Protein AF-A0A397YGP9-F1 (afdb_monomer_lite)

Structure (mmCIF, N/CA/C/O backbone):
data_AF-A0A397YGP9-F1
#
_entry.id   AF-A0A397YGP9-F1
#
loop_
_atom_site.group_PDB
_atom_site.id
_atom_site.type_symbol
_atom_site.label_atom_id
_atom_site.label_alt_id
_atom_site.label_comp_id
_atom_site.label_asym_id
_atom_site.label_entity_id
_atom_site.label_seq_id
_atom_site.pdbx_PDB_ins_code
_atom_site.Cartn_x
_atom_site.Cartn_y
_atom_site.Cartn_z
_atom_site.occupancy
_atom_site.B_iso_or_equiv
_atom_site.auth_seq_id
_atom_site.auth_comp_id
_atom_site.auth_asym_id
_atom_site.auth_atom_id
_atom_site.pdbx_PDB_model_num
ATOM 1 N N . ASN A 1 1 ? 21.027 5.950 -10.402 1.00 46.44 1 ASN A N 1
ATOM 2 C CA . ASN A 1 1 ? 21.194 4.485 -10.278 1.00 46.44 1 ASN A CA 1
ATOM 3 C C . ASN A 1 1 ? 20.563 3.871 -9.014 1.00 46.44 1 ASN A C 1
ATOM 5 O O . ASN A 1 1 ? 20.109 2.741 -9.091 1.00 46.44 1 ASN A O 1
ATOM 9 N N . ASN A 1 2 ? 20.442 4.581 -7.878 1.00 56.81 2 ASN A N 1
ATOM 10 C CA . ASN A 1 2 ? 19.824 4.013 -6.657 1.00 56.81 2 ASN A CA 1
ATOM 11 C C . ASN A 1 2 ? 18.289 3.927 -6.688 1.00 56.81 2 ASN A C 1
ATOM 13 O O . ASN A 1 2 ? 17.727 2.936 -6.240 1.00 56.81 2 ASN A O 1
ATOM 17 N N . THR A 1 3 ? 17.605 4.908 -7.279 1.00 60.25 3 THR A N 1
ATOM 18 C CA . THR A 1 3 ? 16.131 4.945 -7.309 1.00 60.25 3 THR A CA 1
ATOM 19 C C . THR A 1 3 ? 15.518 3.751 -8.043 1.00 60.25 3 THR A C 1
ATOM 21 O O . THR A 1 3 ? 14.493 3.239 -7.616 1.00 60.25 3 THR A O 1
ATOM 24 N N . TYR A 1 4 ? 16.153 3.273 -9.119 1.00 64.94 4 TYR A N 1
ATOM 25 C CA . TYR A 1 4 ? 15.676 2.103 -9.864 1.00 64.94 4 TYR A CA 1
ATOM 26 C C . TYR A 1 4 ? 15.740 0.827 -9.017 1.00 64.94 4 TYR A C 1
ATOM 28 O O . TYR A 1 4 ? 14.777 0.068 -8.985 1.00 64.94 4 TYR A O 1
ATOM 36 N N . LYS A 1 5 ? 16.836 0.635 -8.269 1.00 74.12 5 LYS A N 1
ATOM 37 C CA . LYS A 1 5 ? 16.993 -0.503 -7.354 1.00 74.12 5 LYS A CA 1
ATOM 38 C C . LYS A 1 5 ? 15.923 -0.493 -6.258 1.00 74.12 5 LYS A C 1
ATOM 40 O O . LYS A 1 5 ? 15.346 -1.534 -5.979 1.00 74.12 5 LYS A O 1
ATOM 45 N N . THR A 1 6 ? 15.606 0.679 -5.701 1.00 80.62 6 THR A N 1
ATOM 46 C CA . THR A 1 6 ? 14.528 0.834 -4.708 1.00 80.62 6 THR A CA 1
ATOM 47 C C . THR A 1 6 ? 13.146 0.526 -5.290 1.00 80.62 6 THR A C 1
ATOM 49 O O . THR A 1 6 ? 12.370 -0.189 -4.664 1.00 80.62 6 THR A O 1
ATOM 52 N N . VAL A 1 7 ? 12.839 1.028 -6.494 1.00 83.06 7 VAL A N 1
ATOM 53 C CA . VAL A 1 7 ? 11.559 0.754 -7.175 1.00 83.06 7 VAL A CA 1
ATOM 54 C C . VAL A 1 7 ? 11.392 -0.742 -7.423 1.00 83.06 7 VAL A C 1
ATOM 56 O O . VAL A 1 7 ? 10.336 -1.287 -7.117 1.00 83.06 7 VAL A O 1
ATOM 59 N N . LEU A 1 8 ? 12.431 -1.403 -7.942 1.00 87.06 8 LEU A N 1
ATOM 60 C CA . LEU A 1 8 ? 12.389 -2.830 -8.251 1.00 87.06 8 LEU A CA 1
ATOM 61 C C . LEU A 1 8 ? 12.259 -3.688 -6.987 1.00 87.06 8 LEU A C 1
ATOM 63 O O . LEU A 1 8 ? 11.478 -4.634 -6.979 1.00 87.06 8 LEU A O 1
ATOM 67 N N . PHE A 1 9 ? 12.967 -3.329 -5.913 1.00 91.12 9 PHE A N 1
ATOM 68 C CA . PHE A 1 9 ? 12.849 -3.989 -4.612 1.00 91.12 9 PHE A CA 1
ATOM 69 C C . PHE A 1 9 ? 11.410 -3.940 -4.089 1.00 91.12 9 PHE A C 1
ATOM 71 O O . PHE A 1 9 ? 10.810 -4.980 -3.832 1.00 91.12 9 PHE A O 1
ATOM 78 N N . PHE A 1 10 ? 10.813 -2.749 -4.022 1.00 91.69 10 PHE A N 1
ATOM 79 C CA . PHE A 1 10 ? 9.437 -2.599 -3.551 1.00 91.69 10 PHE A CA 1
ATOM 80 C C . PHE A 1 10 ? 8.413 -3.258 -4.475 1.00 91.69 10 PHE A C 1
ATOM 82 O O . PHE A 1 10 ? 7.483 -3.890 -3.982 1.00 91.69 10 PHE A O 1
ATOM 89 N N . GLN A 1 11 ? 8.579 -3.158 -5.797 1.00 90.12 11 GLN A N 1
ATOM 90 C CA . GLN A 1 11 ? 7.707 -3.848 -6.747 1.00 90.12 11 GLN A CA 1
ATOM 91 C C . GLN A 1 11 ? 7.736 -5.362 -6.495 1.00 90.12 11 GLN A C 1
ATOM 93 O O . GLN A 1 11 ? 6.681 -5.973 -6.349 1.00 90.12 11 GLN A O 1
ATOM 98 N N . SER A 1 12 ? 8.935 -5.932 -6.352 1.00 92.12 12 SER A N 1
ATOM 99 C CA . SER A 1 12 ? 9.116 -7.370 -6.143 1.00 92.12 12 SER A CA 1
ATOM 100 C C . SER A 1 12 ? 8.418 -7.843 -4.869 1.00 92.12 12 SER A C 1
ATOM 102 O O . SER A 1 12 ? 7.702 -8.836 -4.911 1.00 92.12 12 SER A O 1
ATOM 104 N N . ILE A 1 13 ? 8.536 -7.105 -3.756 1.00 93.62 13 ILE A N 1
ATOM 105 C CA . ILE A 1 13 ? 7.844 -7.434 -2.494 1.00 93.62 13 ILE A CA 1
ATOM 106 C C . ILE A 1 13 ? 6.318 -7.462 -2.677 1.00 93.62 13 ILE A C 1
ATOM 108 O O . ILE A 1 13 ? 5.628 -8.330 -2.138 1.00 93.62 13 ILE A O 1
ATOM 112 N N . LEU A 1 14 ? 5.762 -6.511 -3.430 1.00 90.69 14 LEU A N 1
ATOM 113 C CA . LEU A 1 14 ? 4.316 -6.434 -3.645 1.00 90.69 14 LEU A CA 1
ATOM 114 C C . LEU A 1 14 ? 3.790 -7.539 -4.569 1.00 90.69 14 LEU A C 1
ATOM 116 O O . LEU A 1 14 ? 2.667 -8.005 -4.359 1.00 90.69 14 LEU A O 1
ATOM 120 N N . GLU A 1 15 ? 4.586 -7.962 -5.552 1.00 91.00 15 GLU A N 1
ATOM 121 C CA . GLU A 1 15 ? 4.234 -9.048 -6.474 1.00 91.00 15 GLU A CA 1
ATOM 122 C C . GLU A 1 15 ? 4.325 -10.417 -5.796 1.00 91.00 15 GLU A C 1
ATOM 124 O O . GLU A 1 15 ? 3.356 -11.167 -5.836 1.00 91.00 15 GLU A O 1
ATOM 129 N N . ILE A 1 16 ? 5.416 -10.724 -5.080 1.00 92.81 16 ILE A N 1
ATOM 130 C CA . ILE A 1 16 ? 5.578 -12.030 -4.403 1.00 92.81 16 ILE A CA 1
ATOM 131 C C . ILE A 1 16 ? 4.579 -12.255 -3.265 1.00 92.81 16 ILE A C 1
ATOM 133 O O . ILE A 1 16 ? 4.332 -13.387 -2.863 1.00 92.81 16 ILE A O 1
ATOM 137 N N . THR A 1 17 ? 4.026 -11.179 -2.702 1.00 91.06 17 THR A N 1
ATOM 138 C CA . THR A 1 17 ? 2.989 -11.273 -1.667 1.00 91.06 17 THR A CA 1
ATOM 139 C C . THR A 1 17 ? 1.580 -11.391 -2.257 1.00 91.06 17 THR A C 1
ATOM 141 O O . THR A 1 17 ? 0.602 -11.430 -1.503 1.00 91.06 17 THR A O 1
ATOM 144 N N . ASP A 1 18 ? 1.454 -11.433 -3.589 1.00 88.69 18 ASP A N 1
ATOM 145 C CA . ASP A 1 18 ? 0.203 -11.348 -4.355 1.00 88.69 18 ASP A CA 1
ATOM 146 C C . ASP A 1 18 ? -0.639 -10.119 -3.995 1.00 88.69 18 ASP A C 1
ATOM 148 O O . ASP A 1 18 ? -1.870 -10.110 -4.103 1.00 88.69 18 ASP A O 1
ATOM 152 N N . SER A 1 19 ? 0.004 -9.076 -3.479 1.00 81.62 19 SER A N 1
ATOM 153 C CA . SER A 1 19 ? -0.694 -7.871 -3.047 1.00 81.62 19 SER A CA 1
ATOM 154 C C . SER A 1 19 ? -0.996 -6.970 -4.234 1.00 81.62 19 SER A C 1
ATOM 156 O O . SER A 1 19 ? -2.013 -6.273 -4.239 1.00 81.62 19 SER A O 1
ATOM 158 N N . VAL A 1 20 ? -0.143 -7.011 -5.259 1.00 82.31 20 VAL A N 1
ATOM 159 C CA . VAL A 1 20 ? -0.253 -6.200 -6.467 1.00 82.31 20 VAL A CA 1
ATOM 160 C C . VAL A 1 20 ? 0.143 -7.011 -7.701 1.00 82.31 20 VAL A C 1
ATOM 162 O O . VAL A 1 20 ? 1.115 -7.749 -7.655 1.00 82.31 20 VAL A O 1
ATOM 165 N N . SER A 1 21 ? -0.558 -6.817 -8.821 1.00 80.44 21 SER A N 1
ATOM 166 C CA . SER A 1 21 ? -0.090 -7.251 -10.147 1.00 80.44 21 SER A CA 1
ATOM 167 C C . SER A 1 21 ? 0.361 -6.050 -10.973 1.00 80.44 21 SER A C 1
ATOM 169 O O . SER A 1 21 ? -0.444 -5.124 -11.165 1.00 80.44 21 SER A O 1
ATOM 171 N N . PHE A 1 22 ? 1.578 -6.069 -11.518 1.00 83.25 22 PHE A N 1
ATOM 172 C CA . PHE A 1 22 ? 2.024 -5.063 -12.480 1.00 83.25 22 PHE A CA 1
ATOM 173 C C . PHE A 1 22 ? 1.735 -5.502 -13.919 1.00 83.25 22 PHE A C 1
ATOM 175 O O . PHE A 1 22 ? 1.756 -6.675 -14.277 1.00 83.25 22 PHE A O 1
ATOM 182 N N . LYS A 1 23 ? 1.445 -4.520 -14.771 1.00 82.56 23 LYS A N 1
ATOM 183 C CA . LYS A 1 23 ? 1.374 -4.667 -16.222 1.00 82.56 23 LYS A CA 1
ATOM 184 C C . LYS A 1 23 ? 2.272 -3.616 -16.851 1.00 82.56 23 LYS A C 1
ATOM 186 O O . LYS A 1 23 ? 2.042 -2.415 -16.679 1.00 82.56 23 LYS A O 1
ATOM 191 N N . HIS A 1 24 ? 3.276 -4.087 -17.575 1.00 83.44 24 HIS A N 1
ATOM 192 C CA . HIS A 1 24 ? 4.265 -3.264 -18.252 1.00 83.44 24 HIS A CA 1
ATOM 193 C C . HIS A 1 24 ? 3.882 -3.048 -19.716 1.00 83.44 24 HIS A C 1
ATOM 195 O O . HIS A 1 24 ? 3.380 -3.950 -20.384 1.00 83.44 24 HIS A O 1
ATOM 201 N N . PHE A 1 25 ? 4.102 -1.831 -20.199 1.00 78.88 25 PHE A N 1
ATOM 202 C CA . PHE A 1 25 ? 3.855 -1.415 -21.571 1.00 78.88 25 PHE A CA 1
ATOM 203 C C . PHE A 1 25 ? 5.158 -0.878 -22.148 1.00 78.88 25 PHE A C 1
ATOM 205 O O . PHE A 1 25 ? 5.796 -0.016 -21.544 1.00 78.88 25 PHE A O 1
ATOM 212 N N . TYR A 1 26 ? 5.542 -1.384 -23.313 1.00 82.44 26 TYR A N 1
ATOM 213 C CA . TYR A 1 26 ? 6.795 -1.065 -23.993 1.00 82.44 26 TYR A CA 1
ATOM 214 C C . TYR A 1 26 ? 6.501 -0.205 -25.227 1.00 82.44 26 TYR A C 1
ATOM 216 O O . TYR A 1 26 ? 5.414 -0.299 -25.797 1.00 82.44 26 TYR A O 1
ATOM 224 N N . LEU A 1 27 ? 7.440 0.659 -25.626 1.00 77.00 27 LEU A N 1
ATOM 225 C CA . LEU A 1 27 ? 7.262 1.512 -26.814 1.00 77.00 27 LEU A CA 1
ATOM 226 C C . LEU A 1 27 ? 7.217 0.685 -28.104 1.00 77.00 27 LEU A C 1
ATOM 228 O O . LEU A 1 27 ? 6.521 1.048 -29.047 1.00 77.00 27 LEU A O 1
ATOM 232 N N . ASN A 1 28 ? 7.986 -0.401 -28.142 1.00 80.88 28 ASN A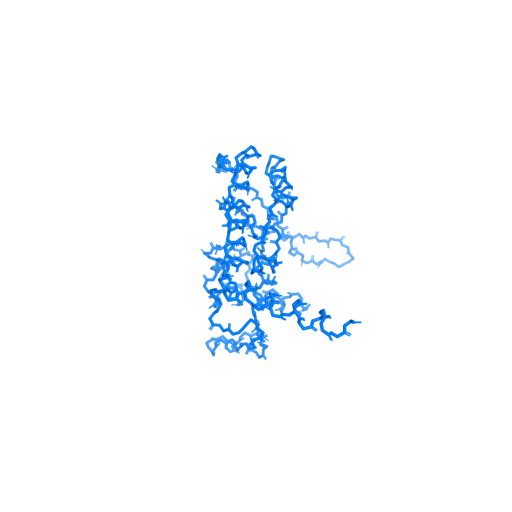 N 1
ATOM 233 C CA . ASN A 1 28 ? 8.067 -1.365 -29.232 1.00 80.88 28 ASN A CA 1
ATOM 234 C C . ASN A 1 28 ? 8.664 -2.683 -28.702 1.00 80.88 28 ASN A C 1
ATOM 236 O O . ASN A 1 28 ? 9.109 -2.745 -27.556 1.00 80.88 28 ASN A O 1
ATOM 240 N N . GLU A 1 29 ? 8.679 -3.719 -29.540 1.00 76.25 29 GLU A N 1
ATOM 241 C CA . GLU A 1 29 ? 9.119 -5.082 -29.188 1.00 76.25 29 GLU A CA 1
AT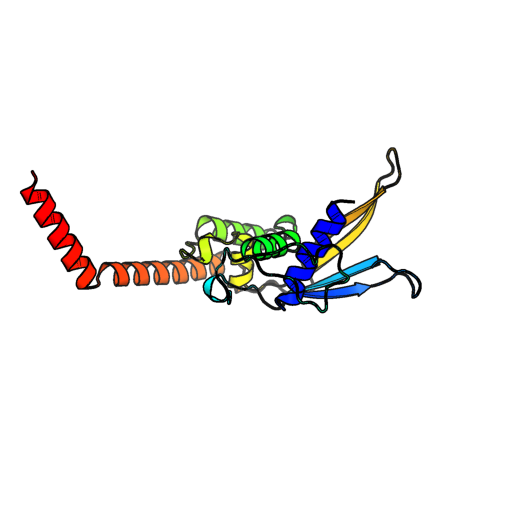OM 242 C C . GLU A 1 29 ? 10.606 -5.181 -28.806 1.00 76.25 29 GLU A C 1
ATOM 244 O O . GLU A 1 29 ? 10.991 -6.083 -28.068 1.00 76.25 29 GLU A O 1
ATOM 249 N N . ASN A 1 30 ? 11.436 -4.231 -29.249 1.00 78.62 30 ASN A N 1
ATOM 250 C CA . ASN A 1 30 ? 12.884 -4.235 -29.013 1.00 78.62 30 ASN A CA 1
ATOM 251 C C . ASN A 1 30 ? 13.295 -3.456 -27.753 1.00 78.62 30 ASN A C 1
ATOM 253 O O . ASN A 1 30 ? 14.474 -3.425 -27.400 1.00 78.62 30 ASN A O 1
ATOM 257 N N . HIS A 1 31 ? 12.354 -2.782 -27.090 1.00 74.06 31 HIS A N 1
ATOM 258 C CA . HIS A 1 31 ? 12.647 -1.960 -25.924 1.00 74.06 31 HIS A CA 1
ATOM 259 C C . HIS A 1 31 ? 12.659 -2.825 -24.657 1.00 74.06 31 HIS A C 1
ATOM 261 O O . HIS A 1 31 ? 11.632 -3.374 -24.269 1.00 74.06 31 HIS A O 1
ATOM 267 N N . THR A 1 32 ? 13.807 -2.930 -23.986 1.00 72.94 32 THR A N 1
ATOM 268 C CA . THR A 1 32 ? 13.979 -3.796 -22.803 1.00 72.94 32 THR A CA 1
ATOM 269 C C . THR A 1 32 ? 13.337 -3.230 -21.535 1.00 72.94 32 THR A C 1
ATOM 271 O O . THR A 1 32 ? 12.902 -3.987 -20.670 1.00 72.94 32 THR A O 1
ATOM 274 N N . ASP A 1 33 ? 13.232 -1.904 -21.425 1.00 70.56 33 ASP A N 1
ATOM 275 C CA . ASP A 1 33 ? 12.634 -1.233 -20.268 1.00 70.56 33 ASP A CA 1
ATOM 276 C C . ASP A 1 33 ? 11.162 -0.868 -20.495 1.00 70.56 33 ASP A C 1
ATOM 278 O O . ASP A 1 33 ? 10.770 -0.417 -21.571 1.00 70.56 33 ASP A O 1
ATOM 282 N N . ALA A 1 34 ? 10.328 -0.987 -19.461 1.00 74.31 34 ALA A N 1
ATOM 283 C CA . ALA A 1 34 ? 8.931 -0.569 -19.552 1.00 74.31 34 ALA A CA 1
ATOM 284 C C . ALA A 1 34 ? 8.818 0.953 -19.778 1.00 74.31 34 ALA A C 1
ATOM 286 O O . ALA A 1 34 ? 9.326 1.761 -18.991 1.00 74.31 34 ALA A O 1
ATOM 287 N N . ALA A 1 35 ? 8.098 1.335 -20.833 1.00 72.81 35 ALA A N 1
ATOM 288 C CA . ALA A 1 35 ? 7.784 2.715 -21.191 1.00 72.81 35 ALA A CA 1
ATOM 289 C C . ALA A 1 35 ? 6.754 3.327 -20.249 1.00 72.81 35 ALA A C 1
ATOM 291 O O . ALA A 1 35 ? 6.885 4.488 -19.868 1.00 72.81 35 ALA A O 1
ATOM 292 N N . TYR A 1 36 ? 5.746 2.535 -19.870 1.00 66.62 36 TYR A N 1
ATOM 293 C CA . TYR A 1 36 ? 4.939 2.785 -18.688 1.00 66.62 36 TYR A CA 1
ATOM 294 C C . TYR A 1 36 ? 4.487 1.500 -17.993 1.00 66.62 36 TYR A C 1
ATOM 296 O O . TYR A 1 36 ? 4.466 0.427 -18.587 1.00 66.62 36 TYR A O 1
ATOM 304 N N . SER A 1 37 ? 4.131 1.608 -16.714 1.00 72.62 37 SER A N 1
ATOM 305 C CA . SER A 1 37 ? 3.619 0.489 -15.917 1.00 72.62 37 SER A CA 1
ATOM 306 C C . SER A 1 37 ? 2.322 0.899 -15.246 1.00 72.62 37 SER A C 1
ATOM 308 O O . SER A 1 37 ? 2.244 1.977 -14.654 1.00 72.62 37 SER A O 1
ATOM 310 N N . THR A 1 38 ? 1.329 0.024 -15.295 1.00 69.88 38 THR A N 1
ATOM 311 C CA . THR A 1 38 ? 0.133 0.110 -14.451 1.00 69.88 38 THR A CA 1
ATOM 312 C C . THR A 1 38 ? 0.184 -1.005 -13.427 1.00 69.88 38 THR A C 1
ATOM 314 O O . THR A 1 38 ? 0.776 -2.045 -13.701 1.00 69.88 38 THR A O 1
ATOM 317 N N . PHE A 1 39 ? -0.465 -0.835 -12.284 1.00 73.06 39 PHE A N 1
ATOM 318 C CA . PHE A 1 39 ? -0.603 -1.923 -11.331 1.00 73.06 39 PHE A CA 1
ATOM 319 C C . PHE A 1 39 ? -1.995 -1.946 -10.714 1.00 73.06 39 PHE A C 1
ATOM 321 O O . PHE A 1 39 ? -2.696 -0.932 -10.680 1.00 73.06 39 PHE A O 1
ATOM 328 N N . LYS A 1 40 ? -2.400 -3.125 -10.250 1.00 68.56 40 LYS A N 1
ATOM 329 C CA . LYS A 1 40 ? -3.683 -3.360 -9.590 1.00 68.56 40 LYS A CA 1
ATOM 330 C C . LYS A 1 40 ? -3.424 -3.909 -8.198 1.00 68.56 40 LYS A C 1
ATOM 332 O O . LYS A 1 40 ? -2.785 -4.943 -8.069 1.00 68.56 40 LYS A O 1
ATOM 337 N N . ILE A 1 41 ? -3.946 -3.232 -7.180 1.00 74.38 41 ILE A N 1
ATOM 338 C CA . ILE A 1 41 ? -3.896 -3.711 -5.796 1.00 74.38 41 ILE A CA 1
ATOM 339 C C . ILE A 1 41 ? -4.993 -4.766 -5.612 1.00 74.38 41 ILE A C 1
ATOM 341 O O . ILE A 1 41 ? -6.166 -4.495 -5.875 1.00 74.38 41 ILE A O 1
ATOM 345 N N . HIS A 1 42 ? -4.604 -5.963 -5.184 1.00 71.25 42 HIS A N 1
ATOM 346 C CA . HIS A 1 42 ? -5.499 -7.080 -4.884 1.00 71.25 42 HIS A CA 1
ATOM 347 C C . HIS A 1 42 ? -5.869 -7.128 -3.406 1.00 71.25 42 HIS A C 1
ATOM 349 O O . HIS A 1 42 ? -7.037 -7.316 -3.071 1.00 71.25 42 HIS A O 1
ATOM 355 N N . LYS A 1 43 ? -4.878 -6.951 -2.529 1.00 72.88 43 LYS A N 1
ATOM 356 C CA . LYS A 1 43 ? -5.037 -7.020 -1.074 1.00 72.88 43 LYS A CA 1
ATOM 357 C C . LYS A 1 43 ? -3.977 -6.175 -0.376 1.00 72.88 43 LYS A C 1
ATOM 359 O O . LYS A 1 43 ? -2.936 -5.870 -0.951 1.00 72.88 43 LYS A O 1
ATOM 364 N N . ILE A 1 44 ? -4.258 -5.822 0.874 1.00 77.94 44 ILE A N 1
ATOM 365 C CA . ILE A 1 44 ? -3.285 -5.254 1.807 1.00 77.94 44 ILE A CA 1
ATOM 366 C C . ILE A 1 44 ? -3.203 -6.227 2.983 1.00 77.94 44 ILE A C 1
ATOM 368 O O . ILE A 1 44 ? -4.213 -6.465 3.639 1.00 77.94 44 ILE A O 1
ATOM 372 N N . ILE A 1 45 ? -2.027 -6.810 3.212 1.00 77.00 45 ILE A N 1
ATOM 373 C CA . ILE A 1 45 ? -1.785 -7.774 4.291 1.00 77.00 45 ILE A CA 1
ATOM 374 C C . ILE A 1 45 ? -1.678 -7.044 5.635 1.00 77.00 45 ILE A C 1
ATOM 376 O O . ILE A 1 45 ? -0.916 -6.084 5.760 1.00 77.00 45 ILE A O 1
ATOM 380 N N . MET A 1 46 ? -2.453 -7.500 6.622 1.00 70.25 46 MET A N 1
ATOM 381 C CA . MET A 1 46 ? -2.404 -7.017 8.004 1.00 70.25 46 MET A CA 1
ATOM 382 C C . MET A 1 46 ? -1.282 -7.712 8.794 1.00 70.25 46 MET A C 1
ATOM 384 O O . MET A 1 46 ? -0.906 -8.821 8.425 1.00 70.25 46 MET A O 1
ATOM 388 N N . PRO A 1 47 ? -0.769 -7.141 9.905 1.00 77.12 47 PRO A N 1
ATOM 389 C CA . PRO A 1 47 ? 0.257 -7.787 10.717 1.00 77.12 47 PRO A CA 1
ATOM 390 C C . PRO A 1 47 ? -0.187 -9.162 11.216 1.00 77.12 47 PRO A C 1
ATOM 392 O O . PRO A 1 47 ? 0.613 -10.083 11.257 1.00 77.12 47 PRO A O 1
ATOM 395 N N . CYS A 1 48 ? -1.468 -9.308 11.562 1.00 73.69 48 CYS A N 1
ATOM 396 C CA . CYS A 1 48 ? -2.059 -10.575 11.989 1.00 73.69 48 CYS A CA 1
ATOM 397 C C . CYS A 1 48 ? -2.233 -11.593 10.850 1.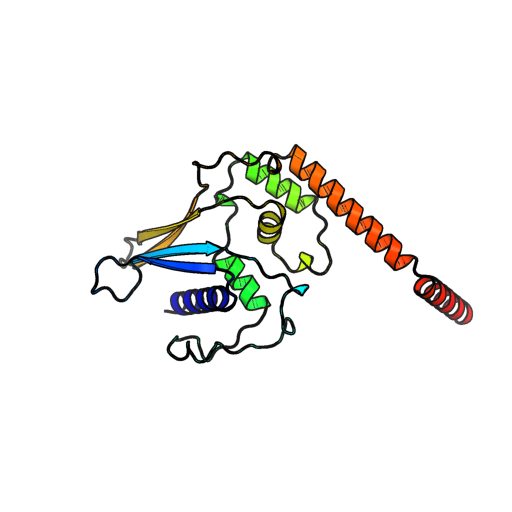00 73.69 48 CYS A C 1
ATOM 399 O O . CYS A 1 48 ? -2.305 -12.788 11.119 1.00 73.69 48 CYS A O 1
ATOM 401 N N . ASP A 1 49 ? -2.253 -11.133 9.597 1.00 80.50 49 ASP A N 1
ATOM 402 C CA . ASP A 1 49 ? -2.309 -11.975 8.397 1.00 80.50 49 ASP A CA 1
ATOM 403 C C . ASP A 1 49 ? -0.907 -12.236 7.807 1.00 80.50 49 ASP A C 1
ATOM 405 O O . ASP A 1 49 ? -0.766 -12.959 6.812 1.00 80.50 49 ASP A O 1
ATOM 409 N N . TRP A 1 50 ? 0.142 -11.637 8.385 1.00 88.50 50 TRP A N 1
ATOM 410 C CA . TRP A 1 50 ? 1.524 -11.896 8.001 1.00 88.50 50 TRP A CA 1
ATOM 411 C C . TRP A 1 50 ? 1.933 -13.269 8.533 1.00 88.50 50 TRP A C 1
ATOM 413 O O . TRP A 1 50 ? 1.882 -13.531 9.729 1.00 88.50 50 TRP A O 1
ATOM 423 N N . LYS A 1 51 ? 2.319 -14.176 7.631 1.00 89.69 51 LYS A N 1
ATOM 424 C CA . LYS A 1 51 ? 2.564 -15.593 7.962 1.00 89.69 51 LYS A CA 1
ATOM 425 C C . LYS A 1 51 ? 3.822 -15.842 8.805 1.00 89.69 51 LYS A C 1
ATOM 427 O O . LYS A 1 51 ? 4.028 -16.970 9.243 1.00 89.69 51 LYS A O 1
ATOM 432 N N . TYR A 1 52 ? 4.664 -14.829 8.977 1.00 90.81 52 TYR A N 1
ATOM 433 C CA . TYR A 1 52 ? 5.973 -14.905 9.629 1.00 90.81 52 TYR A CA 1
ATOM 434 C C . TYR A 1 52 ? 6.021 -13.939 10.816 1.00 90.81 52 TYR A C 1
ATOM 436 O O . TYR A 1 52 ? 5.092 -13.147 10.995 1.00 90.81 52 TYR A O 1
ATOM 444 N N . ASP A 1 53 ? 7.096 -13.943 11.610 1.00 91.62 53 ASP A N 1
ATOM 445 C CA . ASP A 1 53 ? 7.304 -12.818 12.523 1.00 91.62 53 ASP A CA 1
ATOM 446 C C . ASP A 1 53 ? 7.461 -11.523 11.710 1.00 91.62 53 ASP A C 1
ATOM 448 O O . ASP A 1 53 ? 7.977 -11.512 10.588 1.00 91.62 53 ASP A O 1
ATOM 452 N N . LEU A 1 54 ? 6.993 -10.404 12.262 1.00 87.56 54 LEU A N 1
ATOM 453 C CA . LEU A 1 54 ? 7.040 -9.116 11.568 1.00 87.56 54 LEU A CA 1
ATOM 454 C C . LEU A 1 54 ? 8.480 -8.645 11.314 1.00 87.56 54 LEU A C 1
ATOM 456 O O . LEU A 1 54 ? 8.710 -7.878 10.379 1.00 87.56 54 LEU A O 1
ATOM 460 N N . ASN A 1 55 ? 9.431 -9.083 12.142 1.00 91.44 55 ASN A N 1
ATOM 461 C CA . ASN A 1 55 ? 10.837 -8.691 12.065 1.00 91.44 55 ASN A CA 1
ATOM 462 C C . ASN A 1 55 ? 11.718 -9.749 11.394 1.00 91.44 55 ASN A C 1
ATOM 464 O O . ASN A 1 55 ? 12.911 -9.502 11.213 1.00 91.44 55 ASN A O 1
ATOM 468 N N . ASP A 1 56 ? 11.151 -10.898 11.022 1.00 93.25 56 ASP A N 1
ATOM 469 C CA . ASP A 1 56 ? 11.904 -11.937 10.335 1.00 93.25 56 ASP A CA 1
ATOM 470 C C . ASP A 1 56 ? 12.297 -11.472 8.936 1.00 93.25 56 ASP A C 1
ATOM 472 O O . ASP A 1 56 ? 11.482 -10.992 8.144 1.00 93.25 56 ASP A O 1
ATOM 476 N N . ASN A 1 57 ? 13.579 -11.652 8.634 1.00 94.56 57 ASN A N 1
ATOM 477 C CA . ASN A 1 57 ? 14.146 -11.372 7.329 1.00 94.56 57 ASN A CA 1
ATOM 478 C C . ASN A 1 57 ? 13.846 -12.534 6.380 1.00 94.56 57 ASN A C 1
ATOM 480 O O . ASN A 1 57 ? 14.335 -13.650 6.562 1.00 94.56 57 ASN A O 1
ATOM 484 N N . LEU A 1 58 ? 13.058 -12.252 5.350 1.00 93.81 58 LEU A N 1
ATOM 485 C CA . LEU A 1 58 ? 12.668 -13.196 4.315 1.00 93.81 58 LEU A CA 1
ATOM 486 C C . LEU A 1 58 ? 13.557 -13.039 3.084 1.00 93.81 58 LEU A C 1
ATOM 488 O O . LEU A 1 58 ? 13.935 -11.932 2.698 1.00 93.81 58 LEU A O 1
ATOM 492 N N . ASN A 1 59 ? 13.865 -14.170 2.455 1.00 93.69 59 ASN A N 1
ATOM 493 C CA . ASN A 1 59 ? 14.523 -14.207 1.155 1.00 93.69 59 ASN A CA 1
ATOM 494 C C . ASN A 1 59 ? 13.500 -14.023 0.036 1.00 93.69 59 ASN A C 1
ATOM 496 O O . ASN A 1 59 ? 12.355 -14.472 0.149 1.00 93.69 59 ASN A O 1
ATOM 500 N N . PHE A 1 60 ? 13.934 -13.431 -1.074 1.00 92.25 60 PHE A N 1
ATOM 501 C CA . PHE A 1 60 ? 13.171 -13.532 -2.310 1.00 92.25 60 PHE A CA 1
ATOM 502 C C . PHE A 1 60 ? 13.130 -14.992 -2.801 1.00 92.25 60 PHE A C 1
ATOM 504 O O . PHE A 1 60 ? 14.071 -15.747 -2.551 1.00 92.25 60 PHE A O 1
ATOM 511 N N . PRO A 1 61 ? 12.049 -15.410 -3.486 1.00 91.50 61 PRO A N 1
ATOM 512 C CA . PRO A 1 61 ? 11.987 -16.717 -4.131 1.00 91.50 61 PRO A CA 1
ATOM 513 C C . PRO A 1 61 ? 13.109 -16.905 -5.160 1.00 91.50 61 PRO A C 1
ATOM 515 O O . PRO A 1 61 ? 13.429 -15.975 -5.900 1.00 91.50 61 PRO A O 1
ATOM 518 N N . GLU A 1 62 ? 13.626 -18.130 -5.273 1.00 89.12 62 GLU A N 1
ATOM 519 C CA . GLU A 1 62 ? 14.737 -18.476 -6.177 1.00 89.12 62 GLU A CA 1
ATOM 520 C C . GLU A 1 62 ? 14.417 -18.208 -7.660 1.00 89.12 62 GLU A C 1
ATOM 522 O O . GLU A 1 62 ? 15.301 -17.893 -8.458 1.00 89.12 62 GLU A O 1
ATOM 527 N N . ASP A 1 63 ? 13.137 -18.246 -8.037 1.00 87.56 63 ASP A N 1
ATOM 528 C CA . ASP A 1 63 ? 12.673 -17.901 -9.388 1.00 87.56 63 ASP A CA 1
ATOM 529 C C . ASP A 1 63 ? 12.996 -16.445 -9.768 1.00 87.56 63 ASP A C 1
ATOM 531 O O . ASP A 1 63 ? 13.076 -16.096 -10.947 1.00 87.56 63 ASP A O 1
ATOM 535 N N . LEU A 1 64 ? 13.242 -15.592 -8.770 1.00 84.19 64 LEU A N 1
ATOM 536 C CA . LEU A 1 64 ? 13.654 -14.206 -8.935 1.00 84.19 64 LEU A CA 1
ATOM 537 C C . LEU A 1 64 ? 15.169 -14.006 -8.815 1.00 84.19 64 LEU A C 1
ATOM 539 O O . LEU A 1 64 ? 15.610 -12.864 -8.792 1.00 84.19 64 LEU A O 1
ATOM 543 N N . LYS A 1 65 ? 16.006 -15.051 -8.810 1.00 85.88 65 LYS A N 1
ATOM 544 C CA . LYS A 1 65 ? 17.474 -14.924 -8.651 1.00 85.88 65 LYS A CA 1
ATOM 545 C C . LYS A 1 65 ? 18.169 -13.938 -9.591 1.00 85.88 65 LYS A C 1
ATOM 547 O O . LYS A 1 65 ? 19.224 -13.400 -9.267 1.00 85.88 65 LYS A O 1
ATOM 552 N N . ASN A 1 66 ? 17.573 -13.691 -10.755 1.00 83.56 66 ASN A N 1
ATOM 553 C CA . ASN A 1 66 ? 18.107 -12.782 -11.764 1.00 83.56 66 ASN A CA 1
ATOM 554 C C . ASN A 1 66 ? 17.786 -11.303 -11.480 1.00 83.56 66 ASN A C 1
ATOM 556 O O . ASN A 1 66 ? 18.311 -10.430 -12.174 1.00 83.56 66 ASN A O 1
ATOM 560 N N . ILE A 1 67 ? 16.936 -10.990 -10.493 1.00 82.69 67 ILE A N 1
ATOM 561 C CA . ILE A 1 67 ? 16.646 -9.598 -10.144 1.00 82.69 67 ILE A CA 1
ATOM 562 C C . ILE A 1 67 ? 17.796 -9.011 -9.307 1.00 82.69 67 ILE A C 1
ATOM 564 O O . ILE A 1 67 ? 18.267 -9.643 -8.360 1.00 82.69 67 ILE A O 1
ATOM 568 N N . PRO A 1 68 ? 18.222 -7.763 -9.575 1.00 83.50 68 PRO A N 1
ATOM 569 C CA . PRO A 1 68 ? 19.303 -7.098 -8.845 1.00 83.50 68 PRO A CA 1
ATOM 570 C C . PRO A 1 68 ? 19.163 -7.032 -7.318 1.00 83.50 68 PRO A C 1
ATOM 572 O O . PRO A 1 68 ? 20.156 -6.786 -6.639 1.00 83.50 68 PRO A O 1
ATOM 575 N N . CYS A 1 69 ? 17.951 -7.175 -6.775 1.00 84.06 69 CYS A N 1
ATOM 576 C CA . CYS A 1 69 ? 17.683 -7.123 -5.338 1.00 84.06 69 CYS A CA 1
ATOM 577 C C . CYS A 1 69 ? 17.473 -8.499 -4.687 1.00 84.06 69 CYS A C 1
ATOM 579 O O . CYS A 1 69 ? 17.118 -8.539 -3.517 1.00 84.06 69 CYS A O 1
ATOM 581 N N . HIS A 1 70 ? 17.704 -9.607 -5.400 1.00 87.12 70 HIS A N 1
ATOM 582 C CA . HIS A 1 70 ? 17.468 -10.958 -4.877 1.00 87.12 70 HIS A CA 1
ATOM 583 C C . HIS A 1 70 ? 18.258 -11.269 -3.596 1.00 87.12 70 HIS A C 1
ATOM 585 O O . HIS A 1 70 ? 17.745 -11.916 -2.692 1.00 87.12 70 HIS A O 1
ATOM 591 N N . SER A 1 71 ? 19.500 -10.786 -3.499 1.00 86.19 71 SER A N 1
ATOM 592 C CA . SER A 1 71 ? 20.370 -11.011 -2.336 1.00 86.19 71 SER A CA 1
ATOM 593 C C . SER A 1 71 ? 20.009 -10.168 -1.109 1.00 86.19 71 SER A C 1
ATOM 595 O O . SER A 1 71 ? 20.690 -10.252 -0.087 1.00 86.19 71 SER A O 1
ATOM 597 N N . VAL A 1 72 ? 18.985 -9.320 -1.211 1.00 90.12 72 VAL A N 1
ATOM 598 C CA . VAL A 1 72 ? 18.531 -8.448 -0.131 1.00 90.12 72 VAL A CA 1
ATOM 599 C C . VAL A 1 72 ? 17.343 -9.106 0.554 1.00 90.12 72 VAL A C 1
ATOM 601 O O . VAL A 1 72 ? 16.401 -9.535 -0.106 1.00 90.12 72 VAL A O 1
ATOM 604 N N . PHE A 1 73 ? 17.369 -9.152 1.881 1.00 93.06 73 PHE A N 1
ATOM 605 C CA . PHE A 1 73 ? 16.225 -9.614 2.655 1.00 93.06 73 PHE A CA 1
ATOM 606 C C . PHE A 1 73 ? 15.145 -8.535 2.744 1.00 93.06 73 PHE A C 1
ATOM 608 O O . PHE A 1 73 ? 15.438 -7.341 2.670 1.00 93.06 73 PHE A O 1
ATOM 615 N N . PHE A 1 74 ? 13.905 -8.953 2.958 1.00 94.12 74 PHE A N 1
ATOM 616 C CA . PHE A 1 74 ? 12.804 -8.049 3.270 1.00 94.12 74 PHE A CA 1
ATOM 617 C C . PHE A 1 74 ? 11.999 -8.584 4.450 1.00 94.12 74 PHE A C 1
ATOM 619 O O . PHE A 1 74 ? 11.957 -9.787 4.690 1.00 94.12 74 PHE A O 1
ATOM 626 N N . ASN A 1 75 ? 11.323 -7.702 5.172 1.00 94.25 75 ASN A N 1
ATOM 627 C CA . ASN A 1 75 ? 10.392 -8.083 6.231 1.00 94.25 75 ASN A CA 1
ATOM 628 C C . ASN A 1 75 ? 9.040 -7.367 6.069 1.00 94.25 75 ASN A C 1
ATOM 630 O O . ASN A 1 75 ? 8.762 -6.710 5.058 1.00 94.25 75 ASN A O 1
ATOM 634 N N . TYR A 1 76 ? 8.171 -7.493 7.072 1.00 89.94 76 TYR A N 1
ATOM 635 C CA . TYR A 1 76 ? 6.850 -6.864 7.051 1.00 89.94 76 TYR A CA 1
ATOM 636 C C . TYR A 1 76 ? 6.914 -5.331 6.934 1.00 89.94 76 TYR A C 1
ATOM 638 O O . TYR A 1 76 ? 6.052 -4.692 6.319 1.00 89.94 76 TYR A O 1
ATOM 646 N N . TRP A 1 77 ? 7.941 -4.714 7.512 1.00 89.38 77 TRP A N 1
ATOM 647 C CA . TRP A 1 77 ? 8.116 -3.268 7.481 1.00 89.38 77 TRP A CA 1
ATOM 648 C C . TRP A 1 77 ? 8.526 -2.785 6.091 1.00 89.38 77 TRP A C 1
ATOM 650 O O . TRP A 1 77 ? 8.022 -1.759 5.635 1.00 89.38 77 TRP A O 1
ATOM 660 N N . ASP A 1 78 ? 9.350 -3.547 5.372 1.00 92.31 78 ASP A N 1
ATOM 661 C CA . ASP A 1 78 ? 9.667 -3.270 3.966 1.00 92.31 78 ASP A CA 1
ATOM 662 C C . ASP A 1 78 ? 8.434 -3.396 3.070 1.00 92.31 78 ASP A C 1
ATOM 664 O O . ASP A 1 78 ? 8.218 -2.555 2.197 1.00 92.31 78 ASP A O 1
ATOM 668 N N . TYR A 1 79 ? 7.565 -4.375 3.337 1.00 89.44 79 TYR A N 1
ATOM 669 C CA . TYR A 1 79 ? 6.257 -4.472 2.686 1.00 89.44 79 TYR A CA 1
ATOM 670 C C . TYR A 1 79 ? 5.390 -3.226 2.946 1.00 89.44 79 TYR A C 1
ATOM 672 O O . TYR A 1 79 ? 4.822 -2.655 2.010 1.00 89.44 79 TYR A O 1
ATOM 680 N N . CYS A 1 80 ? 5.333 -2.740 4.191 1.00 80.81 80 CYS A N 1
ATOM 681 C CA . CYS A 1 80 ? 4.630 -1.495 4.520 1.00 80.81 80 CYS A CA 1
ATOM 682 C C . CYS A 1 80 ? 5.212 -0.289 3.766 1.00 80.81 80 CYS A C 1
ATOM 684 O O . CYS A 1 80 ? 4.461 0.549 3.258 1.00 80.81 80 CYS A O 1
ATOM 686 N N . GLN A 1 81 ? 6.541 -0.206 3.662 1.00 84.06 81 GLN A N 1
ATOM 687 C CA . GLN A 1 81 ? 7.219 0.842 2.900 1.00 84.06 81 GLN A CA 1
ATOM 688 C C . GLN A 1 81 ? 6.919 0.747 1.402 1.00 84.06 81 GLN A C 1
ATOM 690 O O . GLN A 1 81 ? 6.632 1.771 0.784 1.00 84.06 81 GLN A O 1
ATOM 695 N N . ALA A 1 82 ? 6.903 -0.458 0.831 1.00 86.12 82 ALA A N 1
ATOM 696 C CA . ALA A 1 82 ? 6.546 -0.688 -0.564 1.00 86.12 82 ALA A CA 1
ATOM 697 C C . ALA A 1 82 ? 5.105 -0.244 -0.857 1.00 86.12 82 ALA A C 1
ATOM 699 O O . ALA A 1 82 ? 4.859 0.489 -1.819 1.00 86.12 82 ALA A O 1
ATOM 700 N N . MET A 1 83 ? 4.163 -0.606 0.020 1.00 78.06 83 MET A N 1
ATOM 701 C CA . MET A 1 83 ? 2.772 -0.153 -0.062 1.00 78.06 83 MET A CA 1
ATOM 702 C C . MET A 1 83 ? 2.636 1.361 0.062 1.00 78.06 83 MET A C 1
ATOM 704 O O . MET A 1 83 ? 1.764 1.941 -0.575 1.00 78.06 83 MET A O 1
ATOM 708 N N . ASN A 1 84 ? 3.481 2.018 0.856 1.00 76.31 84 ASN A N 1
ATOM 709 C CA . ASN A 1 84 ? 3.494 3.475 0.939 1.00 76.31 84 ASN A CA 1
ATOM 710 C C . ASN A 1 84 ? 4.084 4.111 -0.328 1.00 76.31 84 ASN A C 1
ATOM 712 O O . ASN A 1 84 ? 3.545 5.085 -0.842 1.00 76.31 84 ASN A O 1
ATOM 716 N N . TYR A 1 85 ? 5.165 3.536 -0.856 1.00 77.56 85 TYR A N 1
ATOM 717 C CA . TYR A 1 85 ? 5.851 4.039 -2.043 1.00 77.56 85 TYR A CA 1
ATOM 718 C C . TYR A 1 85 ? 4.956 4.003 -3.289 1.00 77.56 85 TYR A C 1
ATOM 720 O O . TYR A 1 85 ? 4.908 4.971 -4.047 1.00 77.56 85 TYR A O 1
ATOM 728 N N . PHE A 1 86 ? 4.227 2.902 -3.489 1.00 74.00 86 PHE A N 1
ATOM 729 C CA . PHE A 1 86 ? 3.258 2.751 -4.581 1.00 74.00 86 PHE A CA 1
ATOM 730 C C . PHE A 1 86 ? 1.829 3.155 -4.187 1.00 74.00 86 PHE A C 1
ATOM 732 O O . PHE A 1 86 ? 0.913 3.097 -5.005 1.00 74.00 86 PHE A O 1
ATOM 739 N N . GLY A 1 87 ? 1.614 3.553 -2.937 1.00 66.56 87 GLY A N 1
ATOM 740 C CA . GLY A 1 87 ? 0.301 3.869 -2.394 1.00 66.56 87 GLY A CA 1
ATOM 741 C C . GLY A 1 87 ? -0.328 5.120 -3.001 1.00 66.56 87 GLY A C 1
ATOM 742 O O . GLY A 1 87 ? 0.282 5.882 -3.752 1.00 66.56 87 GLY A O 1
ATOM 743 N N . SER A 1 88 ? -1.598 5.343 -2.664 1.00 62.12 88 SER A N 1
ATOM 744 C CA . SER A 1 88 ? -2.260 6.612 -2.972 1.00 62.12 88 SER A CA 1
ATOM 745 C C . SER A 1 88 ? -1.562 7.765 -2.253 1.00 62.12 88 SER A C 1
ATOM 747 O O . SER A 1 88 ? -1.031 7.594 -1.161 1.00 62.12 88 SER A O 1
ATOM 749 N N . VAL A 1 89 ? -1.669 8.963 -2.819 1.00 68.69 89 VAL A N 1
ATOM 750 C CA . VAL A 1 89 ? -1.276 10.221 -2.174 1.00 68.69 89 VAL A CA 1
ATOM 751 C C . VAL A 1 89 ? -2.522 11.094 -1.992 1.00 68.69 89 VAL A C 1
ATOM 753 O O . VAL A 1 89 ? -3.485 10.963 -2.753 1.00 68.69 89 VAL A O 1
ATOM 756 N N . THR A 1 90 ? -2.572 11.929 -0.954 1.00 69.62 90 THR A N 1
ATOM 757 C CA . THR A 1 90 ? -3.795 12.693 -0.612 1.00 69.62 90 THR A CA 1
ATOM 758 C C . THR A 1 90 ? -4.112 13.817 -1.600 1.00 69.62 90 THR A C 1
ATOM 760 O O . THR A 1 90 ? -5.246 14.274 -1.684 1.00 69.62 90 THR A O 1
ATOM 763 N N . GLU A 1 91 ? -3.132 14.231 -2.397 1.00 68.25 91 GLU A N 1
ATOM 764 C CA . GLU A 1 91 ? -3.186 15.322 -3.371 1.00 68.25 91 GLU A CA 1
ATOM 765 C C . GLU A 1 91 ? -4.213 15.067 -4.483 1.00 68.25 91 GLU A C 1
ATOM 767 O O . GLU A 1 91 ? -4.630 15.992 -5.176 1.00 68.25 91 GLU A O 1
ATOM 772 N N . ILE A 1 92 ? -4.653 13.819 -4.647 1.00 64.94 92 ILE A N 1
ATOM 773 C CA . ILE A 1 92 ? -5.656 13.431 -5.646 1.00 64.94 92 ILE A CA 1
ATOM 774 C C . ILE A 1 92 ? -7.085 13.525 -5.135 1.00 64.94 92 ILE A C 1
ATOM 776 O O . ILE A 1 92 ? -8.032 13.318 -5.901 1.00 64.94 92 ILE A O 1
ATOM 780 N N . PHE A 1 93 ? -7.257 13.702 -3.828 1.00 73.56 93 PHE A N 1
ATOM 781 C CA . PHE A 1 93 ? -8.568 13.644 -3.222 1.00 73.56 93 PHE A CA 1
ATOM 782 C C . PHE A 1 93 ? -9.386 14.839 -3.682 1.00 73.56 93 PHE A C 1
ATOM 784 O O . PHE A 1 93 ? -8.991 15.998 -3.550 1.00 73.56 93 PHE A O 1
ATOM 791 N N . LYS A 1 94 ? -10.590 14.552 -4.183 1.00 76.25 94 LYS A N 1
ATOM 792 C CA . LYS A 1 94 ? -11.605 15.590 -4.346 1.00 76.25 94 LYS A CA 1
ATOM 793 C C . LYS A 1 94 ? -11.837 16.268 -2.986 1.00 76.25 94 LYS A C 1
ATOM 795 O O . LYS A 1 94 ? -11.731 15.593 -1.958 1.00 76.25 94 LYS A O 1
ATOM 800 N N . PRO A 1 95 ? -12.200 17.563 -2.938 1.00 81.69 95 PRO A N 1
ATOM 801 C CA . PRO A 1 95 ? -12.304 18.307 -1.679 1.00 81.69 95 PRO A CA 1
ATOM 802 C C . PRO A 1 95 ? -13.166 17.629 -0.605 1.00 81.69 95 PRO A C 1
ATOM 804 O O . PRO A 1 95 ? -12.866 17.703 0.584 1.00 81.69 95 PRO A O 1
ATOM 807 N N . ASN A 1 96 ? -14.230 16.932 -1.009 1.00 80.00 96 ASN A N 1
ATOM 808 C CA . ASN A 1 96 ? -15.072 16.167 -0.095 1.00 80.00 96 ASN A CA 1
ATOM 809 C C . ASN A 1 96 ? -14.352 14.937 0.485 1.00 80.00 96 ASN A C 1
ATOM 811 O O . ASN A 1 96 ? -14.462 14.702 1.682 1.00 80.00 96 ASN A O 1
ATOM 815 N N . ILE A 1 97 ? -13.583 14.203 -0.324 1.00 81.12 97 ILE A N 1
ATOM 816 C CA . ILE A 1 97 ? -12.768 13.066 0.129 1.00 81.12 97 ILE A CA 1
ATOM 817 C C . ILE A 1 97 ? -11.623 13.539 1.028 1.00 81.12 97 ILE A C 1
ATOM 819 O O . ILE A 1 97 ? -11.324 12.890 2.024 1.00 81.12 97 ILE A O 1
ATOM 823 N N . GLN A 1 98 ? -11.040 14.704 0.744 1.00 85.06 98 GLN A N 1
ATOM 824 C CA . GLN A 1 98 ? -10.013 15.292 1.602 1.00 85.06 98 GLN A CA 1
ATOM 825 C C . GLN A 1 98 ? -10.578 15.608 2.992 1.00 85.06 98 GLN A C 1
ATOM 827 O O . GLN A 1 98 ? -9.996 15.210 3.998 1.00 85.06 98 GLN A O 1
ATOM 832 N N . LYS A 1 99 ? -11.755 16.248 3.066 1.00 87.56 99 LYS A N 1
ATOM 833 C CA . LYS A 1 99 ? -12.459 16.499 4.340 1.00 87.56 99 LYS A CA 1
ATOM 834 C C . LYS A 1 99 ? -12.758 15.199 5.088 1.00 87.56 99 LYS A C 1
ATOM 836 O O . LYS A 1 99 ? -12.496 15.090 6.281 1.00 87.56 99 LYS A O 1
ATOM 841 N N . SER A 1 100 ? -13.268 14.212 4.367 1.00 88.38 100 SER A N 1
ATOM 842 C CA . SER A 1 100 ? -13.530 12.861 4.853 1.00 88.38 100 SER A CA 1
ATOM 843 C C . SER A 1 100 ? -12.295 12.178 5.446 1.00 88.38 100 SER A C 1
ATOM 845 O O . SER A 1 100 ? -12.360 11.631 6.546 1.00 88.38 100 SER A O 1
ATOM 847 N N . PHE A 1 101 ? -11.154 12.264 4.762 1.00 88.75 101 PHE A N 1
ATOM 848 C CA . PHE A 1 101 ? -9.888 11.728 5.244 1.00 88.75 101 PHE A CA 1
ATOM 849 C C . PHE A 1 101 ? -9.380 12.462 6.491 1.00 88.75 101 PHE A C 1
ATOM 851 O O . PHE A 1 101 ? -8.904 11.815 7.418 1.00 88.75 101 PHE A O 1
ATOM 858 N N . GLN A 1 102 ? -9.529 13.789 6.570 1.00 90.38 102 GLN A N 1
ATOM 859 C CA . GLN A 1 102 ? -9.169 14.537 7.782 1.00 90.38 102 GLN A CA 1
ATOM 860 C C . GLN A 1 102 ? -10.043 14.143 8.978 1.00 90.38 102 GLN A C 1
ATOM 862 O O . GLN A 1 102 ? -9.525 13.911 10.066 1.00 90.38 102 GLN A O 1
ATOM 867 N N . ILE A 1 103 ? -11.356 13.985 8.777 1.00 90.44 103 ILE A N 1
ATOM 868 C CA . ILE A 1 103 ? -12.257 13.483 9.827 1.00 90.44 103 ILE A CA 1
ATOM 869 C C . ILE A 1 103 ? -11.810 12.098 10.289 1.00 90.44 103 ILE A C 1
ATOM 871 O O . ILE A 1 103 ? -11.747 11.856 11.493 1.00 90.44 103 ILE A O 1
ATOM 875 N N . PHE A 1 104 ? -11.464 11.212 9.354 1.00 90.62 104 PHE A N 1
ATOM 876 C CA . PHE A 1 104 ? -10.919 9.902 9.686 1.00 90.62 104 PHE A CA 1
ATOM 877 C C . PHE A 1 104 ? -9.640 10.008 10.512 1.00 90.62 104 PHE A C 1
ATOM 879 O O . PHE A 1 104 ? -9.593 9.484 11.618 1.00 90.62 104 PHE A O 1
ATOM 886 N N . LYS A 1 105 ? -8.641 10.746 10.028 1.00 90.00 105 LYS A N 1
ATOM 887 C CA . LYS A 1 105 ? -7.341 10.887 10.689 1.00 90.00 105 LYS A CA 1
ATOM 888 C C . LYS A 1 105 ? -7.457 11.431 12.118 1.00 90.00 105 LYS A C 1
ATOM 890 O O . LYS A 1 105 ? -6.708 10.995 12.982 1.00 90.00 105 LYS A O 1
ATOM 895 N N . THR A 1 106 ? -8.383 12.357 12.363 1.00 90.69 106 THR A N 1
ATOM 896 C CA . THR A 1 106 ? -8.559 12.986 13.682 1.00 90.69 106 THR A CA 1
ATOM 897 C C . THR A 1 106 ? -9.380 12.137 14.653 1.00 90.69 106 THR A C 1
ATOM 899 O O . THR A 1 106 ? -9.138 12.188 15.853 1.00 90.69 106 THR A O 1
ATOM 902 N N . ASN A 1 107 ? -10.372 11.383 14.167 1.00 90.69 107 ASN A N 1
ATOM 903 C CA . ASN A 1 107 ? -11.371 10.745 15.037 1.00 90.69 107 ASN A CA 1
ATOM 904 C C . ASN A 1 107 ? -11.253 9.219 15.109 1.00 90.69 107 ASN A C 1
ATOM 906 O O . ASN A 1 107 ? -11.860 8.601 15.984 1.00 90.69 107 ASN A O 1
ATOM 910 N N . PHE A 1 108 ? -10.546 8.589 14.174 1.00 89.19 108 PHE A N 1
ATOM 911 C CA . PHE A 1 108 ? -10.404 7.140 14.146 1.00 89.19 108 PHE A CA 1
ATOM 912 C C . PHE A 1 108 ? -9.461 6.665 15.251 1.00 89.19 108 PHE A C 1
ATOM 914 O O . PHE A 1 108 ? -8.339 7.153 15.365 1.00 89.19 108 PHE A O 1
ATOM 921 N N . ILE A 1 109 ? -9.912 5.692 16.045 1.00 88.44 109 ILE A N 1
ATOM 922 C CA . ILE A 1 109 ? -9.086 5.041 17.062 1.00 88.44 109 ILE A CA 1
ATOM 923 C C . ILE A 1 109 ? -8.611 3.706 16.475 1.00 88.44 109 ILE A C 1
ATOM 925 O O . ILE A 1 109 ? -9.411 2.772 16.402 1.00 88.44 109 ILE A O 1
ATOM 929 N N . PRO A 1 110 ? -7.346 3.599 16.031 1.00 84.19 110 PRO A N 1
ATOM 930 C CA . PRO A 1 110 ? -6.805 2.334 15.552 1.00 84.19 110 PRO A CA 1
ATOM 931 C C . PRO A 1 110 ? -6.637 1.334 16.703 1.00 84.19 110 PRO A C 1
ATOM 933 O O . PRO A 1 110 ? -6.313 1.716 17.832 1.00 84.19 110 PRO A O 1
ATOM 936 N N . SER A 1 111 ? -6.807 0.044 16.408 1.00 80.94 111 SER A N 1
ATOM 937 C CA . SER A 1 111 ? -6.352 -1.032 17.298 1.00 80.94 111 SER A CA 1
ATOM 938 C C . SER A 1 111 ? -4.820 -1.024 17.460 1.00 80.94 111 SER A C 1
ATOM 940 O O . SER A 1 111 ? -4.112 -0.379 16.686 1.00 80.94 111 SER A O 1
ATOM 942 N N . GLU A 1 112 ? -4.274 -1.764 18.434 1.00 76.44 112 GLU A N 1
ATOM 943 C CA . GLU A 1 112 ? -2.811 -1.867 18.616 1.00 76.44 112 GLU A CA 1
ATOM 944 C C . GLU A 1 112 ? -2.081 -2.386 17.364 1.00 76.44 112 GLU A C 1
ATOM 946 O O . GLU A 1 112 ? -0.980 -1.938 17.052 1.00 76.44 112 GLU A O 1
ATOM 951 N N . GLU A 1 113 ? -2.708 -3.288 16.608 1.00 74.56 113 GLU A N 1
ATOM 952 C CA . GLU A 1 113 ? -2.175 -3.788 15.336 1.00 74.56 113 GLU A CA 1
ATOM 953 C C . GLU A 1 113 ? -2.274 -2.732 14.229 1.00 74.56 113 GLU A C 1
ATOM 955 O O . GLU A 1 113 ? -1.356 -2.579 13.423 1.00 74.56 113 GLU A O 1
ATOM 960 N N . GLU A 1 114 ? -3.366 -1.963 14.210 1.00 78.06 114 GLU A N 1
ATOM 961 C CA . GLU A 1 114 ? -3.622 -0.938 13.198 1.00 78.06 114 GLU A CA 1
ATOM 962 C C . GLU A 1 114 ? -2.748 0.306 13.375 1.00 78.06 114 GLU A C 1
ATOM 964 O O . GLU A 1 114 ? -2.433 0.961 12.385 1.00 78.06 114 GLU A O 1
ATOM 969 N N . LYS A 1 115 ? -2.297 0.622 14.599 1.00 79.00 115 LYS A N 1
ATOM 970 C CA . LYS A 1 115 ? -1.401 1.765 14.877 1.00 79.00 115 LYS A CA 1
ATOM 971 C C . LYS A 1 115 ? -0.115 1.746 14.050 1.00 79.00 115 LYS A C 1
ATOM 973 O O . LYS A 1 115 ? 0.498 2.790 13.850 1.00 79.00 115 LYS A O 1
ATOM 978 N N . LYS A 1 116 ? 0.291 0.565 13.583 1.00 71.19 116 LYS A N 1
ATOM 979 C CA . LYS A 1 116 ? 1.483 0.350 12.758 1.00 71.19 116 LYS A CA 1
ATOM 980 C C . LYS A 1 116 ? 1.308 0.830 11.315 1.00 71.19 116 LYS A C 1
ATOM 982 O O . LYS A 1 116 ? 2.295 0.979 10.602 1.00 71.19 116 LYS A O 1
ATOM 987 N N . PHE A 1 117 ? 0.075 1.074 10.873 1.00 69.38 117 PHE A N 1
ATOM 988 C CA . PHE A 1 117 ? -0.204 1.535 9.521 1.00 69.38 117 PHE A CA 1
ATOM 989 C C . PHE A 1 117 ? -0.304 3.046 9.416 1.00 69.38 117 PHE A C 1
ATOM 991 O O . PHE A 1 117 ? -0.802 3.747 10.297 1.00 69.38 117 PHE A O 1
ATOM 998 N N . LEU A 1 118 ? 0.065 3.539 8.237 1.00 77.00 118 LEU A N 1
ATOM 999 C CA . LEU A 1 118 ? -0.190 4.917 7.865 1.00 77.00 118 LEU A CA 1
ATOM 1000 C C . LEU A 1 118 ? -1.704 5.179 7.792 1.00 77.00 118 LEU A C 1
ATOM 1002 O O . LEU A 1 118 ? -2.440 4.371 7.213 1.00 77.00 118 LEU A O 1
ATOM 1006 N N . PRO A 1 119 ? -2.179 6.341 8.281 1.00 81.69 119 PRO A N 1
ATOM 1007 C CA . PRO A 1 119 ? -3.601 6.683 8.274 1.00 81.69 119 PRO A CA 1
ATOM 1008 C C . PRO A 1 119 ? -4.255 6.565 6.896 1.00 81.69 119 PRO A C 1
ATOM 1010 O O . PRO A 1 119 ? -5.420 6.196 6.793 1.00 81.69 119 PRO A O 1
ATOM 1013 N N . LEU A 1 120 ? -3.508 6.855 5.829 1.00 79.56 120 LEU A N 1
ATOM 1014 C CA . LEU A 1 120 ? -4.000 6.766 4.459 1.00 79.56 120 LEU A CA 1
ATOM 1015 C C . LEU A 1 120 ? -4.266 5.316 4.034 1.00 79.56 120 LEU A C 1
ATOM 1017 O O . LEU A 1 120 ? -5.348 5.019 3.536 1.00 79.56 120 LEU A O 1
ATOM 1021 N N . ALA A 1 121 ? -3.335 4.399 4.304 1.00 75.31 121 ALA A N 1
ATOM 1022 C CA . ALA A 1 121 ? -3.512 2.976 4.014 1.00 75.31 121 ALA A CA 1
ATOM 1023 C C . ALA A 1 121 ? -4.704 2.385 4.787 1.00 75.31 121 ALA A C 1
ATOM 1025 O O . ALA A 1 121 ? -5.525 1.676 4.205 1.00 75.31 121 ALA A O 1
ATOM 1026 N N . LEU A 1 122 ? -4.858 2.754 6.065 1.00 80.12 122 LEU A N 1
ATOM 1027 C CA . LEU A 1 122 ? -6.028 2.382 6.870 1.00 80.12 122 LEU A CA 1
ATOM 1028 C C . LEU A 1 122 ? -7.325 2.949 6.294 1.00 80.12 122 LEU A C 1
ATOM 1030 O O . LEU A 1 122 ? -8.338 2.260 6.216 1.00 80.12 122 LEU A O 1
ATOM 1034 N N . PHE A 1 123 ? -7.312 4.206 5.859 1.00 82.56 123 PHE A N 1
ATOM 1035 C CA . PHE A 1 123 ? -8.480 4.817 5.241 1.00 82.56 123 PHE A CA 1
ATOM 1036 C C . PHE A 1 123 ? -8.908 4.046 3.982 1.00 82.56 123 PHE A C 1
ATOM 1038 O O . PHE A 1 123 ? -10.089 3.743 3.798 1.00 82.56 123 PHE A O 1
ATOM 1045 N N . HIS A 1 124 ? -7.950 3.639 3.151 1.00 76.94 124 HIS A N 1
ATOM 1046 C CA . HIS A 1 124 ? -8.230 2.828 1.970 1.00 76.94 124 HIS A CA 1
ATOM 1047 C C . HIS A 1 124 ? -8.753 1.429 2.313 1.00 76.94 124 HIS A C 1
ATOM 1049 O O . HIS A 1 124 ? -9.737 1.000 1.706 1.00 76.94 124 HIS A O 1
ATOM 1055 N N . SER A 1 125 ? -8.174 0.755 3.312 1.00 75.19 125 SER A N 1
ATOM 1056 C CA . SER A 1 125 ? -8.610 -0.587 3.722 1.00 75.19 125 SER A CA 1
ATOM 1057 C C . SER A 1 125 ? -9.997 -0.604 4.373 1.00 75.19 125 SER A C 1
ATOM 1059 O O . SER A 1 125 ? -10.701 -1.605 4.300 1.00 75.19 125 SER A O 1
ATOM 1061 N N . LYS A 1 126 ? -10.445 0.495 4.993 1.00 79.19 126 LYS A N 1
ATOM 1062 C CA . LYS A 1 126 ? -11.784 0.566 5.609 1.00 79.19 126 LYS A CA 1
ATOM 1063 C C . LYS A 1 126 ? -12.866 1.009 4.630 1.00 79.19 126 LYS A C 1
ATOM 1065 O O . LYS A 1 126 ? -13.996 0.502 4.673 1.00 79.19 126 LYS A O 1
ATOM 1070 N N . PHE A 1 127 ? -12.558 1.958 3.748 1.00 77.38 127 PHE A N 1
ATOM 1071 C CA . PHE A 1 127 ? -13.573 2.611 2.919 1.00 77.38 127 PHE A CA 1
ATOM 1072 C C . PHE A 1 127 ? -13.591 2.175 1.451 1.00 77.38 127 PHE A C 1
ATOM 1074 O O . PHE A 1 127 ? -14.575 2.485 0.784 1.00 77.38 127 PHE A O 1
ATOM 1081 N N . HIS A 1 128 ? -12.594 1.405 0.992 1.00 68.38 128 HIS A N 1
ATOM 1082 C CA . HIS A 1 128 ? -12.575 0.710 -0.304 1.00 68.38 128 HIS A CA 1
ATOM 1083 C C . HIS A 1 128 ? -13.034 1.582 -1.480 1.00 68.38 128 HIS A C 1
ATOM 1085 O O . HIS A 1 128 ? -14.110 1.374 -2.042 1.00 68.38 128 HIS A O 1
ATOM 1091 N N . PHE A 1 129 ? -12.229 2.570 -1.867 1.00 69.69 129 PHE A N 1
ATOM 1092 C CA . PHE A 1 129 ? -12.559 3.440 -2.996 1.00 69.69 129 PHE A CA 1
ATOM 1093 C C . PHE A 1 129 ? -11.504 3.384 -4.102 1.00 69.69 129 PHE A C 1
ATOM 1095 O O . PHE A 1 129 ? -10.319 3.260 -3.796 1.00 69.69 129 PHE A O 1
ATOM 1102 N N . PRO A 1 130 ? -11.913 3.464 -5.382 1.00 56.94 130 PRO A N 1
ATOM 1103 C CA . PRO A 1 130 ? -11.000 3.312 -6.507 1.00 56.94 130 PRO A CA 1
ATOM 1104 C C . PRO A 1 130 ? -10.202 4.598 -6.760 1.00 56.94 130 PRO A C 1
ATOM 1106 O O . PRO A 1 130 ? -10.776 5.678 -6.906 1.00 56.94 130 PRO A O 1
ATOM 1109 N N . TRP A 1 131 ? -8.881 4.481 -6.892 1.00 63.47 131 TRP A N 1
ATOM 1110 C CA . TRP A 1 131 ? -8.013 5.523 -7.449 1.00 63.47 131 TRP A CA 1
ATOM 1111 C C . TRP A 1 131 ? -7.173 4.951 -8.587 1.00 63.47 131 TRP A C 1
ATOM 1113 O O . TRP A 1 131 ? -7.031 3.733 -8.702 1.00 63.47 131 TRP A O 1
ATOM 1123 N N . VAL A 1 132 ? -6.613 5.823 -9.430 1.00 56.31 132 VAL A N 1
ATOM 1124 C CA . VAL A 1 132 ? -5.665 5.398 -10.461 1.00 56.31 132 VAL A CA 1
ATOM 1125 C C . VAL A 1 132 ? -4.322 6.062 -10.287 1.00 56.31 132 VAL A C 1
ATOM 1127 O O . VAL A 1 132 ? -4.192 7.283 -10.237 1.00 56.31 132 VAL A O 1
ATOM 1130 N N . PHE A 1 133 ? -3.313 5.208 -10.207 1.00 54.94 133 PHE A N 1
ATOM 1131 C CA . PHE A 1 133 ? -1.921 5.582 -10.281 1.00 54.94 133 PHE A CA 1
ATOM 1132 C C . PHE A 1 133 ? -1.496 5.590 -11.752 1.00 54.94 133 PHE A C 1
ATOM 1134 O O . PHE A 1 133 ? -1.653 4.598 -12.460 1.00 54.94 133 PHE A O 1
ATOM 1141 N N . SER A 1 134 ? -0.976 6.720 -12.215 1.00 53.03 134 SER A N 1
ATOM 1142 C CA . SER A 1 134 ? -0.373 6.876 -13.538 1.00 53.03 134 SER A CA 1
ATOM 1143 C C . SER A 1 134 ? 0.989 7.545 -13.394 1.00 53.03 134 SER A C 1
ATOM 1145 O O . SER A 1 134 ? 1.346 8.049 -12.330 1.00 53.03 134 SER A O 1
ATOM 1147 N N . TRP A 1 135 ? 1.780 7.568 -14.454 1.00 48.72 135 TRP A N 1
ATOM 1148 C CA . TRP A 1 135 ? 2.990 8.372 -14.486 1.00 48.72 135 TRP A CA 1
ATOM 1149 C C . TRP A 1 135 ? 3.280 8.828 -15.905 1.00 48.72 135 TRP A C 1
ATOM 1151 O O . TRP A 1 135 ? 2.860 8.202 -16.874 1.00 48.72 135 TRP A O 1
ATOM 1161 N N . THR A 1 136 ? 3.970 9.955 -16.012 1.00 47.44 136 THR A N 1
ATOM 1162 C CA . THR A 1 136 ? 4.376 10.577 -17.271 1.00 47.44 136 THR A CA 1
ATOM 1163 C C . THR A 1 136 ? 5.882 10.788 -17.248 1.00 47.44 136 THR A C 1
ATOM 1165 O O . THR A 1 136 ? 6.436 11.128 -16.202 1.00 47.44 136 THR A O 1
ATOM 1168 N N . LEU A 1 137 ? 6.555 10.609 -18.381 1.00 49.44 137 LEU A N 1
ATOM 1169 C CA . LEU A 1 137 ? 7.938 11.057 -18.529 1.00 49.44 137 LEU A CA 1
ATOM 1170 C C . LEU A 1 137 ? 7.920 12.568 -18.744 1.00 49.44 137 LEU A C 1
ATOM 1172 O O . LEU A 1 137 ? 7.259 13.051 -19.659 1.00 49.44 137 LEU A O 1
ATOM 1176 N N . GLU A 1 138 ? 8.604 13.308 -17.878 1.00 61.38 138 GLU A N 1
ATOM 1177 C CA . GLU A 1 138 ? 8.834 14.735 -18.077 1.00 61.38 138 GLU A CA 1
ATOM 1178 C C . GLU A 1 138 ? 10.293 14.974 -18.456 1.00 61.38 138 GLU A C 1
ATOM 1180 O O . GLU A 1 138 ? 11.213 14.345 -17.923 1.00 61.38 138 GLU A O 1
ATOM 1185 N N . PHE A 1 139 ? 10.472 15.888 -19.405 1.00 59.75 139 PHE A N 1
ATOM 1186 C CA . PHE A 1 139 ? 11.766 16.375 -19.841 1.00 59.75 139 PHE A CA 1
ATOM 1187 C C . PHE A 1 139 ? 12.113 17.600 -19.000 1.00 59.75 139 PHE A C 1
ATOM 1189 O O . PHE A 1 139 ? 11.447 18.629 -19.098 1.00 59.75 139 PHE A O 1
ATOM 1196 N N . THR A 1 140 ? 13.124 17.490 -18.142 1.00 57.25 140 THR A N 1
ATOM 1197 C CA . THR A 1 140 ? 13.697 18.669 -17.485 1.00 57.25 140 THR A CA 1
ATOM 1198 C C . THR A 1 140 ? 14.867 19.157 -18.314 1.00 57.25 140 THR A C 1
ATOM 1200 O O . THR A 1 140 ? 15.910 18.507 -18.364 1.00 57.25 140 THR A O 1
ATOM 1203 N N . SER A 1 141 ? 14.672 20.288 -18.976 1.00 55.69 141 SER A N 1
ATOM 1204 C CA . SER A 1 141 ? 15.683 20.985 -19.760 1.00 55.69 141 SER A CA 1
ATOM 1205 C C . SER A 1 141 ? 16.469 21.952 -18.871 1.00 55.69 141 SER A C 1
ATOM 1207 O O . SER A 1 141 ? 16.292 23.151 -19.023 1.00 55.69 141 SER A O 1
ATOM 1209 N N . ASP A 1 142 ? 17.256 21.451 -17.906 1.00 53.16 142 ASP A N 1
ATOM 1210 C CA . ASP A 1 142 ? 18.384 22.225 -17.347 1.00 53.16 142 ASP A CA 1
ATOM 1211 C C . ASP A 1 142 ? 19.258 21.441 -16.345 1.00 53.16 142 ASP A C 1
ATOM 1213 O O . ASP A 1 142 ? 18.710 20.804 -15.437 1.00 53.16 142 ASP A O 1
ATOM 1217 N N . PRO A 1 143 ? 20.606 21.514 -16.409 1.00 54.31 143 PRO A N 1
ATOM 1218 C CA . PRO A 1 143 ? 21.464 21.823 -17.565 1.00 54.31 143 PRO A CA 1
ATOM 1219 C C . PRO A 1 143 ? 21.763 20.576 -18.426 1.00 54.31 143 PRO A C 1
ATOM 1221 O O . PRO A 1 143 ? 22.381 20.669 -19.481 1.00 54.31 143 PRO A O 1
ATOM 1224 N N . ILE A 1 144 ? 21.329 19.390 -17.986 1.00 54.03 144 ILE A N 1
ATOM 1225 C CA . ILE A 1 144 ? 21.425 18.129 -18.729 1.00 54.03 144 ILE A CA 1
ATOM 1226 C C . ILE A 1 144 ? 20.001 17.594 -18.877 1.00 54.03 144 ILE A C 1
ATOM 1228 O O . ILE A 1 144 ? 19.301 17.488 -17.866 1.00 54.03 144 ILE A O 1
ATOM 1232 N N . PRO A 1 145 ? 19.546 17.250 -20.092 1.00 52.50 145 PRO A N 1
ATOM 1233 C CA . PRO A 1 145 ? 18.230 16.666 -20.281 1.00 52.50 145 PRO A CA 1
ATOM 1234 C C . PRO A 1 145 ? 18.161 15.301 -19.597 1.00 52.50 145 PRO A C 1
ATOM 1236 O O . PRO A 1 145 ? 18.741 14.316 -20.050 1.00 52.50 145 PRO A O 1
ATOM 1239 N N . VAL A 1 146 ? 17.455 15.254 -18.470 1.00 45.62 146 VAL A N 1
ATOM 1240 C CA . VAL A 1 146 ? 17.229 14.026 -17.707 1.00 45.62 146 VAL A CA 1
ATOM 1241 C C . VAL A 1 146 ? 15.790 13.584 -17.916 1.00 45.62 146 VAL A C 1
ATOM 1243 O O . VAL A 1 146 ? 14.849 14.339 -17.665 1.00 45.62 146 VAL A O 1
ATOM 1246 N N . PHE A 1 147 ? 15.612 12.329 -18.332 1.00 50.53 147 PHE A N 1
ATOM 1247 C CA . PHE A 1 147 ? 14.308 11.680 -18.290 1.00 50.53 147 PHE A CA 1
ATOM 1248 C C . PHE A 1 147 ? 13.908 11.472 -16.834 1.00 50.53 147 PHE A C 1
ATOM 1250 O O . PHE A 1 147 ? 14.490 10.650 -16.121 1.00 50.53 147 PHE A O 1
ATOM 1257 N N . ARG A 1 148 ? 12.899 12.214 -16.379 1.00 48.38 148 ARG A N 1
ATOM 1258 C CA . ARG A 1 148 ? 12.346 12.046 -15.038 1.00 48.38 148 ARG A CA 1
ATOM 1259 C C . ARG A 1 148 ? 10.974 11.391 -15.136 1.00 48.38 148 ARG A C 1
ATOM 1261 O O . ARG A 1 148 ? 10.071 11.896 -15.798 1.00 48.38 148 ARG A O 1
ATOM 1268 N N . ARG A 1 149 ? 10.791 10.275 -14.424 1.00 50.28 149 ARG A N 1
ATOM 1269 C CA . ARG A 1 149 ? 9.454 9.724 -14.167 1.00 50.28 149 ARG A CA 1
ATOM 1270 C C . ARG A 1 149 ? 8.728 10.666 -13.214 1.00 50.28 149 ARG A C 1
ATOM 1272 O O . ARG A 1 149 ? 9.162 10.845 -12.077 1.00 50.28 149 ARG A O 1
ATOM 1279 N N . LYS A 1 150 ? 7.627 11.258 -13.667 1.00 61.28 150 LYS A N 1
ATOM 1280 C CA . LYS A 1 150 ? 6.702 11.993 -12.811 1.00 61.28 150 LYS A CA 1
ATOM 1281 C C . LYS A 1 150 ? 5.482 11.143 -12.545 1.00 61.28 150 LYS A C 1
ATOM 1283 O O . LYS A 1 150 ? 4.655 10.914 -13.425 1.00 61.28 150 LYS A O 1
ATOM 1288 N N . TYR A 1 151 ? 5.368 10.702 -11.308 1.00 58.22 151 TYR A N 1
ATOM 1289 C CA . TYR A 1 151 ? 4.196 9.991 -10.840 1.00 58.22 151 TYR A CA 1
ATOM 1290 C C . TYR A 1 151 ? 3.016 10.963 -10.740 1.00 58.22 151 TYR A C 1
ATOM 1292 O O . TYR A 1 151 ? 3.139 12.070 -10.217 1.00 58.22 151 TYR A O 1
ATOM 1300 N N . ARG A 1 152 ? 1.879 10.564 -11.305 1.00 58.66 152 ARG A N 1
ATOM 1301 C CA . ARG A 1 152 ? 0.613 11.294 -11.282 1.00 58.66 152 ARG A CA 1
ATOM 1302 C C . ARG A 1 152 ? -0.459 10.339 -10.813 1.00 58.66 152 ARG A C 1
ATOM 1304 O O . ARG A 1 152 ? -0.912 9.470 -11.552 1.00 58.66 152 ARG A O 1
ATOM 1311 N N . VAL A 1 153 ? -0.912 10.518 -9.593 1.00 57.59 153 VAL A N 1
ATOM 1312 C CA . VAL A 1 153 ? -2.096 9.808 -9.136 1.00 57.59 153 VAL A CA 1
ATOM 1313 C C . VAL A 1 153 ? -3.302 10.683 -9.518 1.00 57.59 153 VAL A C 1
ATOM 1315 O O . VAL A 1 153 ? -3.241 11.907 -9.401 1.00 57.59 153 VAL A O 1
ATOM 1318 N N . LYS A 1 154 ? -4.373 10.101 -10.064 1.00 63.06 154 LYS A N 1
ATOM 1319 C CA . LYS A 1 154 ? -5.594 10.824 -10.453 1.00 63.06 154 LYS A CA 1
ATOM 1320 C C . LYS A 1 154 ? -6.818 10.096 -9.906 1.00 63.06 154 LYS A C 1
ATOM 1322 O O . LYS A 1 154 ? -6.914 8.869 -9.974 1.00 63.06 154 LYS A O 1
ATOM 1327 N N . TRP A 1 155 ? -7.789 10.859 -9.408 1.00 61.81 155 TRP A N 1
ATOM 1328 C CA . TRP A 1 155 ? -9.124 10.327 -9.157 1.00 61.81 155 TRP A CA 1
ATOM 1329 C C . TRP A 1 155 ? -9.735 9.809 -10.465 1.00 61.81 155 TRP A C 1
ATOM 1331 O O . TRP A 1 155 ? -9.750 10.509 -11.480 1.00 61.81 155 TRP A O 1
ATOM 1341 N N . TRP A 1 156 ? -10.262 8.587 -10.459 1.00 63.91 156 TRP A N 1
ATOM 1342 C CA . TRP A 1 156 ? -10.911 8.041 -11.645 1.00 63.91 156 TRP A CA 1
ATOM 1343 C C . TRP A 1 156 ? -12.351 8.551 -11.737 1.00 63.91 156 TRP A C 1
ATOM 1345 O O . TRP A 1 156 ? -13.277 7.984 -11.158 1.00 63.91 156 TRP A O 1
ATOM 1355 N N . ASP A 1 157 ? -12.542 9.642 -12.479 1.00 64.06 157 ASP A N 1
ATOM 1356 C CA . ASP A 1 157 ? -13.813 10.376 -12.574 1.00 64.06 157 ASP A CA 1
ATOM 1357 C C . ASP A 1 157 ? -15.002 9.559 -13.105 1.00 64.06 157 ASP A C 1
ATOM 1359 O O . ASP A 1 157 ? -16.147 9.955 -12.900 1.00 64.06 157 ASP A O 1
ATOM 1363 N N . LYS A 1 158 ? -14.762 8.399 -13.732 1.00 60.44 158 LYS A N 1
ATOM 1364 C CA . LYS A 1 158 ? -15.829 7.496 -14.201 1.00 60.44 158 LYS A CA 1
ATOM 1365 C C . LYS A 1 158 ? -16.644 6.889 -13.050 1.00 60.44 158 LYS A C 1
ATOM 1367 O O . LYS A 1 158 ? -17.787 6.498 -13.268 1.00 60.44 158 LYS A O 1
ATOM 1372 N N . TYR A 1 159 ? -16.077 6.784 -11.845 1.00 61.78 159 TYR A N 1
ATOM 1373 C CA . TYR A 1 159 ? -16.783 6.241 -10.684 1.00 61.78 159 TYR A CA 1
ATOM 1374 C C . TYR A 1 159 ? -17.424 7.367 -9.872 1.00 61.78 159 TYR A C 1
ATOM 1376 O O . TYR A 1 159 ? -16.752 8.306 -9.433 1.00 61.78 159 TYR A O 1
ATOM 1384 N N . LYS A 1 160 ? -18.738 7.251 -9.640 1.00 69.69 160 LYS A N 1
ATOM 1385 C CA . LYS A 1 160 ? -19.433 8.089 -8.657 1.00 69.69 160 LYS A CA 1
ATOM 1386 C C . LYS A 1 160 ? -18.805 7.850 -7.290 1.00 69.69 160 LYS A C 1
ATOM 1388 O O . LYS A 1 160 ? -18.487 6.713 -6.957 1.00 69.69 160 LYS A O 1
ATOM 1393 N N . ILE A 1 161 ? -18.645 8.920 -6.514 1.00 70.75 161 ILE A N 1
ATOM 1394 C CA . ILE A 1 161 ? -18.130 8.826 -5.149 1.00 70.75 161 ILE A CA 1
ATOM 1395 C C . ILE A 1 161 ? -19.103 7.957 -4.342 1.00 70.75 161 ILE A C 1
ATOM 1397 O O . ILE A 1 161 ? -20.276 8.326 -4.235 1.00 70.75 161 ILE A O 1
ATOM 1401 N N . PRO A 1 162 ? -18.647 6.817 -3.797 1.00 74.38 162 PRO A N 1
ATOM 1402 C CA . PRO A 1 162 ? -19.461 5.990 -2.921 1.00 74.38 162 PRO A CA 1
ATOM 1403 C C . PRO A 1 162 ? -20.073 6.805 -1.777 1.00 74.38 162 PRO A C 1
ATOM 1405 O O . PRO A 1 162 ? -19.405 7.641 -1.166 1.00 74.38 162 PRO A O 1
ATOM 1408 N N . SER A 1 163 ? -21.351 6.573 -1.466 1.00 79.56 163 SER A N 1
ATOM 1409 C CA . SER A 1 163 ? -22.059 7.358 -0.447 1.00 79.56 163 SER A CA 1
ATOM 1410 C C . SER A 1 163 ? -21.410 7.231 0.941 1.00 79.56 163 SER A C 1
ATOM 1412 O O . SER A 1 163 ? -21.370 8.188 1.712 1.00 79.56 163 SER A O 1
ATOM 1414 N N . ASN A 1 164 ? -20.814 6.079 1.246 1.00 77.50 164 ASN A N 1
ATOM 1415 C CA . ASN A 1 164 ? -20.078 5.822 2.486 1.00 77.50 164 ASN A CA 1
ATOM 1416 C C . ASN A 1 164 ? -18.821 6.696 2.671 1.00 77.50 164 ASN A C 1
ATOM 1418 O O . ASN A 1 164 ? -18.294 6.738 3.778 1.00 77.50 164 ASN A O 1
ATOM 1422 N N . LEU A 1 165 ? -18.343 7.380 1.625 1.00 79.88 165 LEU A N 1
ATOM 1423 C CA . LEU A 1 165 ? -17.189 8.281 1.686 1.00 79.88 165 LEU A CA 1
ATOM 1424 C C . LEU A 1 165 ? -17.554 9.729 1.998 1.00 79.88 165 LEU A C 1
ATOM 1426 O O . LEU A 1 165 ? -16.655 10.561 2.129 1.00 79.88 165 LEU A O 1
ATOM 1430 N N . TYR A 1 166 ? -18.839 10.070 2.096 1.00 83.94 166 TYR A N 1
ATOM 1431 C CA . TYR A 1 166 ? -19.220 11.421 2.493 1.00 83.94 166 TYR A CA 1
ATOM 1432 C C . TYR A 1 166 ? -18.967 11.644 3.992 1.00 83.94 166 TYR A C 1
ATOM 1434 O O . TYR A 1 166 ? -19.168 10.720 4.787 1.00 83.94 166 TYR A O 1
ATOM 1442 N N . PRO A 1 167 ? -18.586 12.872 4.397 1.00 85.38 167 PRO A N 1
ATOM 1443 C CA . PRO A 1 167 ? -18.214 13.187 5.776 1.00 85.38 167 PRO A CA 1
ATOM 1444 C C . PRO A 1 167 ? -19.180 12.677 6.863 1.00 85.38 167 PRO A C 1
ATOM 1446 O O . PRO A 1 167 ? -18.696 12.092 7.833 1.00 85.38 167 PRO A O 1
ATOM 1449 N N . PRO A 1 168 ? -20.518 12.811 6.721 1.00 86.19 168 PRO A N 1
ATOM 1450 C CA . PRO A 1 168 ? -21.448 12.327 7.744 1.00 86.19 168 PRO A CA 1
ATOM 1451 C C . PRO A 1 168 ? -21.383 10.807 7.923 1.00 86.19 168 PRO A C 1
ATOM 1453 O O . PRO A 1 168 ? -21.353 10.311 9.045 1.00 86.19 168 PRO A O 1
ATOM 1456 N N . ASN A 1 169 ? -21.289 10.069 6.816 1.00 85.50 169 ASN A N 1
ATOM 1457 C CA . ASN A 1 169 ? -21.287 8.607 6.827 1.00 85.50 169 ASN A CA 1
ATOM 1458 C C . ASN A 1 169 ? -19.977 8.048 7.389 1.00 85.50 169 ASN A C 1
ATOM 1460 O O . ASN A 1 169 ? -19.988 7.063 8.127 1.00 85.50 169 ASN A O 1
ATOM 1464 N N . ILE A 1 170 ? -18.855 8.714 7.107 1.00 85.25 170 ILE A N 1
ATOM 1465 C CA . ILE A 1 170 ? -17.563 8.381 7.715 1.00 85.25 170 ILE A CA 1
ATOM 1466 C C . ILE A 1 170 ? -17.611 8.578 9.223 1.00 85.25 170 ILE A C 1
ATOM 1468 O O . ILE A 1 170 ? -17.183 7.692 9.959 1.00 85.25 170 ILE A O 1
ATOM 1472 N N . LEU A 1 171 ? -18.159 9.701 9.689 1.00 87.50 171 LEU A N 1
ATOM 1473 C CA . LEU A 1 171 ? -18.261 9.973 11.117 1.00 87.50 171 LEU A CA 1
ATOM 1474 C C . LEU A 1 171 ? -19.100 8.908 11.834 1.00 87.50 171 LEU A C 1
ATOM 1476 O O . LEU A 1 171 ? -18.683 8.412 12.880 1.00 87.50 171 LEU A O 1
ATOM 1480 N N . THR A 1 172 ? -20.243 8.521 11.264 1.00 88.06 172 THR A N 1
ATOM 1481 C CA . THR A 1 172 ? -21.082 7.439 11.800 1.00 88.06 172 THR A CA 1
ATOM 1482 C C . THR A 1 172 ? -20.301 6.130 11.893 1.00 88.06 172 THR A C 1
ATOM 1484 O O . THR A 1 172 ? -20.236 5.524 12.961 1.00 88.06 172 THR A O 1
ATOM 1487 N N . ARG A 1 173 ? -19.606 5.740 10.819 1.00 85.00 173 ARG A N 1
ATOM 1488 C CA . ARG A 1 173 ? -18.837 4.490 10.780 1.00 85.00 173 ARG A CA 1
ATOM 1489 C C . ARG A 1 173 ? -17.659 4.480 11.761 1.00 85.00 173 ARG A C 1
ATOM 1491 O O . ARG A 1 173 ? -17.385 3.457 12.383 1.00 85.00 173 ARG A O 1
ATOM 1498 N N . ILE A 1 174 ? -16.980 5.617 11.931 1.00 89.12 174 ILE A N 1
ATOM 1499 C CA . ILE A 1 174 ? -15.912 5.779 12.930 1.00 89.12 174 ILE A CA 1
ATOM 1500 C C . ILE A 1 174 ? -16.478 5.616 14.339 1.00 89.12 174 ILE A C 1
ATOM 1502 O O . ILE A 1 174 ? -15.906 4.878 15.136 1.00 89.12 174 ILE A O 1
ATOM 1506 N N . LYS A 1 175 ? -17.611 6.260 14.650 1.00 88.81 175 LYS A N 1
ATOM 1507 C CA . LYS A 1 175 ? -18.259 6.136 15.964 1.00 88.81 175 LYS A CA 1
ATOM 1508 C C . LYS A 1 175 ? -18.610 4.684 16.278 1.00 88.81 175 LYS A C 1
ATOM 1510 O O . LYS A 1 175 ? -18.296 4.202 17.364 1.00 88.81 175 LYS A O 1
ATOM 1515 N N . GLU A 1 176 ? -19.201 3.976 15.320 1.00 87.31 176 GLU A N 1
ATOM 1516 C CA . GLU A 1 176 ? -19.517 2.554 15.462 1.00 87.31 176 GLU A CA 1
ATOM 1517 C C . GLU A 1 176 ? -18.262 1.720 15.739 1.00 87.31 176 GLU A C 1
ATOM 1519 O O . GLU A 1 176 ? -18.244 0.933 16.687 1.00 87.31 176 GLU A O 1
ATOM 1524 N N . GLN A 1 177 ? -17.191 1.906 14.965 1.00 85.81 177 GLN A N 1
ATOM 1525 C CA . GLN A 1 177 ? -15.954 1.149 15.150 1.00 85.81 177 GLN A CA 1
ATOM 1526 C C . GLN A 1 177 ? -15.263 1.466 16.482 1.00 85.81 177 GLN A C 1
ATOM 1528 O O . GLN A 1 177 ? -14.908 0.545 17.220 1.00 85.81 177 GLN A O 1
ATOM 1533 N N . ASN A 1 178 ? -15.137 2.744 16.836 1.00 89.06 178 ASN A N 1
ATOM 1534 C CA . ASN A 1 178 ? -14.549 3.166 18.104 1.00 89.06 178 ASN A CA 1
ATOM 1535 C C . ASN A 1 178 ? -15.336 2.593 19.295 1.00 89.06 178 ASN A C 1
ATOM 1537 O O . ASN A 1 178 ? -14.734 2.134 20.264 1.00 89.06 178 ASN A O 1
ATOM 1541 N N . SER A 1 179 ? -16.672 2.543 19.206 1.00 86.06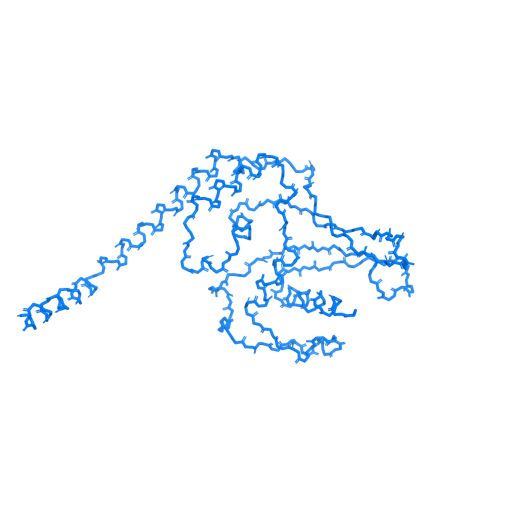 179 SER A N 1
ATOM 1542 C CA . SER A 1 179 ? -17.509 1.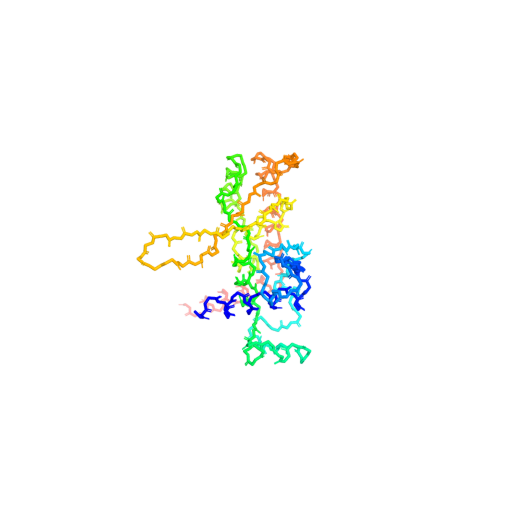947 20.255 1.00 86.06 179 SER A CA 1
ATOM 1543 C C . SER A 1 179 ? -17.248 0.446 20.442 1.00 86.06 179 SER A C 1
ATOM 1545 O O . SER A 1 179 ? -17.245 -0.043 21.572 1.00 86.06 179 SER A O 1
ATOM 1547 N N . LYS A 1 180 ? -16.967 -0.293 19.357 1.00 84.38 180 LYS A N 1
ATOM 1548 C CA . LYS A 1 180 ? -16.606 -1.720 19.419 1.00 84.38 180 LYS A CA 1
ATOM 1549 C C . LYS A 1 180 ? -15.265 -1.923 20.121 1.00 84.38 180 LYS A C 1
ATOM 1551 O O . LYS A 1 180 ? -15.162 -2.800 20.973 1.00 84.38 180 LYS A O 1
ATOM 1556 N N . ILE A 1 181 ? -14.271 -1.089 19.811 1.00 79.75 181 ILE A N 1
ATOM 1557 C CA . ILE A 1 181 ? -12.945 -1.140 20.446 1.00 79.75 181 ILE A CA 1
ATOM 1558 C C . ILE A 1 181 ? -13.049 -0.822 21.942 1.00 79.75 181 ILE A C 1
ATOM 1560 O O . ILE A 1 181 ? -12.480 -1.534 22.765 1.00 79.75 181 ILE A O 1
ATOM 1564 N N . GLN A 1 182 ? -13.823 0.201 22.312 1.00 78.38 182 GLN A N 1
ATOM 1565 C CA . GLN A 1 182 ? -14.042 0.552 23.717 1.00 78.38 182 GLN A CA 1
ATOM 1566 C C . GLN A 1 182 ? -14.699 -0.589 24.502 1.00 78.38 182 GLN A C 1
ATOM 1568 O O . GLN A 1 182 ? -14.228 -0.921 25.589 1.00 78.38 182 GLN A O 1
ATOM 1573 N N . LYS A 1 183 ? -15.726 -1.238 23.937 1.00 79.81 183 LYS A N 1
ATOM 1574 C CA . LYS A 1 183 ? -16.360 -2.413 24.555 1.00 79.81 183 LYS A CA 1
ATOM 1575 C C . LYS A 1 183 ? -15.373 -3.570 24.725 1.00 79.81 183 LYS A C 1
ATOM 1577 O O . LYS A 1 183 ? -15.295 -4.132 25.810 1.00 79.81 183 LYS A O 1
ATOM 1582 N N . LEU A 1 184 ? -14.578 -3.880 23.698 1.00 71.19 184 LEU A N 1
ATOM 1583 C CA . LEU A 1 184 ? -13.579 -4.955 23.752 1.00 71.19 184 LEU A CA 1
ATOM 1584 C C . LEU A 1 184 ? -12.524 -4.712 24.847 1.00 71.19 184 LEU A C 1
ATOM 1586 O O . LEU A 1 184 ? -12.157 -5.630 25.582 1.00 71.19 184 LEU A O 1
ATOM 1590 N N . ASN A 1 185 ? -12.069 -3.465 24.987 1.00 65.38 185 ASN A N 1
ATOM 1591 C CA . ASN A 1 185 ? -11.100 -3.075 26.010 1.00 65.38 185 ASN A CA 1
ATOM 1592 C C . ASN A 1 185 ? -11.691 -3.153 27.426 1.00 65.38 185 ASN A C 1
ATOM 1594 O O . ASN A 1 185 ? -11.008 -3.593 28.348 1.00 65.38 185 ASN A O 1
ATOM 1598 N N . GLN A 1 186 ? -12.968 -2.794 27.602 1.00 63.31 186 GLN A N 1
ATOM 1599 C CA . GLN A 1 186 ? -13.673 -2.979 28.874 1.00 63.31 186 GLN A CA 1
ATOM 1600 C C . GLN A 1 186 ? -13.781 -4.467 29.237 1.00 63.31 186 GLN A C 1
ATOM 1602 O O . GLN A 1 186 ? -13.466 -4.843 30.361 1.00 63.31 186 GLN A O 1
ATOM 1607 N N . THR A 1 187 ? -14.140 -5.341 28.290 1.00 59.69 187 THR A N 1
ATOM 1608 C CA . THR A 1 187 ? -14.246 -6.787 28.553 1.00 59.69 187 THR A CA 1
ATOM 1609 C C . THR A 1 187 ? -12.899 -7.421 28.922 1.00 59.69 187 THR A C 1
ATOM 1611 O O . THR A 1 187 ? -12.857 -8.262 29.816 1.00 59.69 187 THR A O 1
ATOM 1614 N N . ARG A 1 188 ? -11.785 -6.994 28.304 1.00 56.19 188 ARG A N 1
ATOM 1615 C CA . ARG A 1 188 ? -10.433 -7.461 28.680 1.00 56.19 188 ARG A CA 1
ATOM 1616 C C . ARG A 1 188 ? -10.054 -7.076 30.112 1.00 56.19 188 ARG A C 1
ATOM 1618 O O . ARG A 1 188 ? -9.545 -7.921 30.846 1.00 56.19 188 ARG A O 1
ATOM 1625 N N . ASN A 1 189 ? -10.353 -5.843 30.521 1.00 51.56 189 ASN A N 1
ATOM 1626 C CA . ASN A 1 189 ? -10.032 -5.340 31.861 1.00 51.56 189 ASN A CA 1
ATOM 1627 C C . ASN A 1 189 ? -10.900 -5.959 32.974 1.00 51.56 189 ASN A C 1
ATOM 1629 O O . ASN A 1 189 ? -10.503 -5.933 34.134 1.00 51.56 189 ASN A O 1
ATOM 1633 N N . HIS A 1 190 ? -12.057 -6.533 32.628 1.00 52.00 190 HIS A N 1
ATOM 1634 C CA . HIS A 1 190 ? -12.985 -7.183 33.562 1.00 52.00 190 HIS A CA 1
ATOM 1635 C C . HIS A 1 190 ? -12.901 -8.714 33.557 1.00 52.00 190 HIS A C 1
ATOM 1637 O O . HIS A 1 190 ? -13.833 -9.392 33.988 1.00 52.00 190 HIS A O 1
ATOM 1643 N N . THR A 1 191 ? -11.791 -9.291 33.096 1.00 56.12 191 THR A N 1
ATOM 1644 C CA . THR A 1 191 ? -11.552 -10.718 33.335 1.00 56.12 191 THR A CA 1
ATOM 1645 C C . THR A 1 191 ? -11.340 -10.955 34.844 1.00 56.12 191 THR A C 1
ATOM 1647 O O . THR A 1 191 ? -10.644 -10.165 35.499 1.00 56.12 191 THR A O 1
ATOM 1650 N N . PRO A 1 192 ? -11.940 -12.010 35.436 1.00 60.53 192 PRO A N 1
ATOM 1651 C CA . PRO A 1 192 ? -11.817 -12.300 36.870 1.00 60.53 192 PRO A CA 1
ATOM 1652 C C . PRO A 1 192 ? -10.356 -12.376 37.335 1.00 60.53 192 PRO A C 1
ATOM 1654 O O . PRO A 1 192 ? -10.013 -11.887 38.409 1.00 60.53 192 PRO A O 1
ATOM 1657 N N . GLU A 1 193 ? -9.484 -12.908 36.477 1.00 60.16 193 GLU A N 1
ATOM 1658 C CA . GLU A 1 193 ? -8.045 -13.058 36.709 1.00 60.16 193 GLU A CA 1
ATOM 1659 C C . GLU A 1 193 ? -7.319 -11.710 36.827 1.00 60.16 193 GLU A C 1
ATOM 1661 O O . GLU A 1 193 ? -6.536 -11.506 37.755 1.00 60.16 193 GLU A O 1
ATOM 1666 N N . THR A 1 194 ? -7.629 -10.747 35.953 1.00 63.72 194 THR A N 1
ATOM 1667 C CA . THR A 1 194 ? -7.018 -9.406 35.989 1.00 63.72 194 THR A CA 1
ATOM 1668 C C . THR A 1 194 ? -7.462 -8.628 37.228 1.00 63.72 194 THR A C 1
ATOM 1670 O O . THR A 1 194 ? -6.666 -7.928 37.856 1.00 63.72 194 THR A O 1
ATOM 1673 N N . THR A 1 195 ? -8.720 -8.811 37.637 1.00 67.81 195 THR A N 1
ATOM 1674 C CA . THR A 1 195 ? -9.276 -8.202 38.855 1.00 67.81 195 THR A CA 1
ATOM 1675 C C . THR A 1 195 ? -8.625 -8.786 40.112 1.00 67.81 195 THR A C 1
ATOM 1677 O O . THR A 1 195 ? -8.248 -8.046 41.021 1.00 67.81 195 THR A O 1
ATOM 1680 N N . PHE A 1 196 ? -8.421 -10.106 40.141 1.00 73.00 196 PHE A N 1
ATOM 1681 C CA . PHE A 1 196 ? -7.734 -10.799 41.229 1.00 73.00 196 PHE A CA 1
ATOM 1682 C C . PHE A 1 196 ? -6.262 -10.377 41.348 1.00 73.00 196 PHE A C 1
ATOM 1684 O O . PHE A 1 196 ? -5.796 -10.069 42.447 1.00 73.00 196 PHE A O 1
ATOM 1691 N N . PHE A 1 197 ? -5.544 -10.285 40.225 1.00 75.50 197 PHE A N 1
ATOM 1692 C CA . PHE A 1 197 ? -4.149 -9.843 40.202 1.00 75.50 197 PHE A CA 1
ATOM 1693 C C . PHE A 1 197 ? -3.988 -8.397 40.694 1.00 75.50 197 PHE A C 1
ATOM 1695 O O . PHE A 1 197 ? -3.119 -8.113 41.519 1.00 75.50 197 PHE A O 1
ATOM 1702 N N . LEU A 1 198 ? -4.847 -7.477 40.240 1.00 74.69 198 LEU A N 1
ATOM 1703 C CA . LEU A 1 198 ? -4.826 -6.082 40.692 1.00 74.69 198 LEU A CA 1
ATOM 1704 C C . LEU A 1 198 ? -5.140 -5.963 42.190 1.00 74.69 198 LEU A C 1
ATOM 1706 O O . LEU A 1 198 ? -4.468 -5.206 42.892 1.00 74.69 198 LEU A O 1
ATOM 1710 N N . ALA A 1 199 ? -6.094 -6.751 42.695 1.00 79.81 199 ALA A N 1
ATOM 1711 C CA . ALA A 1 199 ? -6.407 -6.808 44.120 1.00 79.81 199 ALA A CA 1
ATOM 1712 C C . ALA A 1 199 ? -5.227 -7.345 44.949 1.00 79.81 199 ALA A C 1
ATOM 1714 O O . ALA A 1 199 ? -4.873 -6.747 45.967 1.00 79.81 199 ALA A O 1
ATOM 1715 N N . GLN A 1 200 ? -4.564 -8.419 44.501 1.00 77.88 200 GLN A N 1
ATOM 1716 C CA . GLN A 1 200 ? -3.357 -8.938 45.157 1.00 77.88 200 GLN A CA 1
ATOM 1717 C C . GLN A 1 200 ? -2.207 -7.927 45.139 1.00 77.88 200 GLN A C 1
ATOM 1719 O O . GLN A 1 200 ? -1.573 -7.702 46.171 1.00 77.88 200 GLN A O 1
ATOM 1724 N N . LYS A 1 201 ? -1.960 -7.275 43.999 1.00 82.00 201 LYS A N 1
ATOM 1725 C CA . LYS A 1 201 ? -0.918 -6.249 43.866 1.00 82.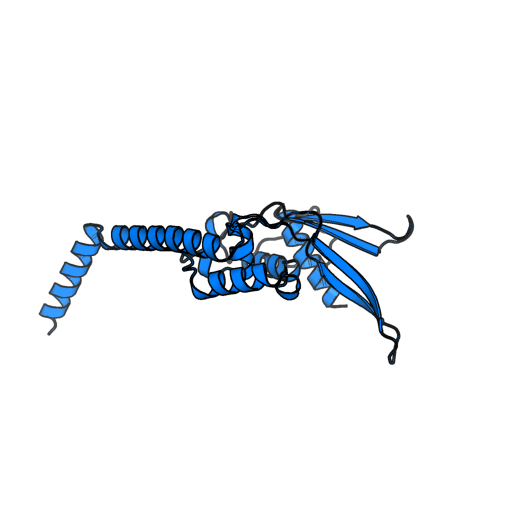00 201 LYS A CA 1
ATOM 1726 C C . LYS A 1 201 ? -1.164 -5.073 44.812 1.00 82.00 201 LYS A C 1
ATOM 1728 O O . LYS A 1 201 ? -0.241 -4.644 45.499 1.00 82.00 201 LYS A O 1
ATOM 1733 N N . SER A 1 202 ? -2.401 -4.580 44.881 1.00 80.94 202 SER A N 1
ATOM 1734 C CA . SER A 1 202 ? -2.764 -3.476 45.774 1.00 80.94 202 SER A CA 1
ATOM 1735 C C . SER A 1 202 ? -2.623 -3.865 47.249 1.00 80.94 202 SER A C 1
ATOM 1737 O O . SER A 1 202 ? -2.180 -3.052 48.056 1.00 80.94 202 SER A O 1
ATOM 1739 N N . LYS A 1 203 ? -2.940 -5.119 47.596 1.00 84.75 203 LYS A N 1
ATOM 1740 C CA . LYS A 1 203 ? -2.777 -5.651 48.954 1.00 84.75 203 LYS A CA 1
ATOM 1741 C C . LYS A 1 203 ? -1.305 -5.744 49.365 1.00 84.75 203 LYS A C 1
ATOM 1743 O O . LYS A 1 203 ? -0.975 -5.355 50.477 1.00 84.75 203 LYS A O 1
ATOM 1748 N N . MET A 1 204 ? -0.422 -6.200 48.473 1.00 79.25 204 MET A N 1
ATOM 1749 C CA . MET A 1 204 ? 1.022 -6.244 48.744 1.00 79.25 204 MET A CA 1
ATOM 1750 C C . MET A 1 204 ? 1.635 -4.848 48.879 1.00 79.25 204 MET A C 1
ATOM 1752 O O . MET A 1 204 ? 2.441 -4.631 49.774 1.00 79.25 204 MET A O 1
ATOM 1756 N N . LEU A 1 205 ? 1.235 -3.890 48.036 1.00 80.88 205 LEU A N 1
ATOM 1757 C CA . LEU A 1 205 ? 1.714 -2.507 48.143 1.00 80.88 205 LEU A CA 1
ATOM 1758 C C . LEU A 1 205 ? 1.293 -1.851 49.464 1.00 80.88 205 LEU A C 1
ATOM 1760 O O . LEU A 1 205 ? 2.089 -1.135 50.056 1.00 80.88 205 LEU A O 1
ATOM 1764 N N . ALA A 1 206 ? 0.084 -2.138 49.950 1.00 78.62 206 ALA A N 1
ATOM 1765 C CA . ALA A 1 206 ? -0.381 -1.660 51.251 1.00 78.62 206 ALA A CA 1
ATOM 1766 C C . ALA A 1 206 ? 0.333 -2.323 52.443 1.00 78.62 206 ALA A C 1
ATOM 1768 O O . ALA A 1 206 ? 0.356 -1.750 53.520 1.00 78.62 206 ALA A O 1
ATOM 1769 N N . MET A 1 207 ? 0.901 -3.521 52.267 1.00 76.19 207 MET A N 1
ATOM 1770 C CA . MET A 1 207 ? 1.707 -4.201 53.295 1.00 76.19 207 MET A CA 1
ATOM 1771 C C . MET A 1 207 ? 3.164 -3.719 53.335 1.00 76.19 207 MET A C 1
ATOM 1773 O O . MET A 1 207 ? 3.881 -4.037 54.278 1.00 76.19 207 MET A O 1
ATOM 1777 N N . LEU A 1 208 ? 3.608 -3.010 52.296 1.00 71.50 208 LEU A N 1
ATOM 1778 C CA . LEU A 1 208 ? 4.960 -2.460 52.167 1.00 71.50 208 LEU A CA 1
ATOM 1779 C C . LEU A 1 208 ? 5.039 -0.965 52.530 1.00 71.50 208 LEU A C 1
ATOM 1781 O O . LEU A 1 208 ? 6.136 -0.409 52.500 1.00 71.50 208 LEU A O 1
ATOM 1785 N N . ALA A 1 209 ? 3.901 -0.330 52.824 1.00 55.41 209 ALA A N 1
ATOM 1786 C CA . ALA A 1 209 ? 3.784 1.050 53.298 1.00 55.41 209 ALA A CA 1
ATOM 1787 C C . ALA A 1 209 ? 3.639 1.077 54.825 1.00 55.41 209 ALA A C 1
ATOM 1789 O O . ALA A 1 209 ? 4.220 1.997 55.440 1.00 55.41 209 ALA A O 1
#

pLDDT: mean 76.25, std 12.46, range [45.62, 94.56]

Organism: Brassica campestris (NCBI:txid3711)

Radius of gyration: 23.05 Å; chains: 1; bounding box: 44×41×82 Å

Foldseek 3Di:
DVVVLLLLLLVLLCVVVVQKDKDFDPPDPPGPDGPWIWMDGDDDAFCVNPPDHQPDWDARDPVCVVRPCRPPTDGNVSNLVSCVVQDDDLVQDDPQLNLLLVLQVVQADDDPRRVSHDSRVVVCVVQPDDKTKTWDFDFDPPPDTDGDIGIDIHRPVVDDDPPCSGNVNSNVVRVVVVVVVVVVVVVVCPDPVNVVVVVVVVVVVVVVD

Sequence (209 aa):
NNTYKTVLFFQSILEITDSVSFKHFYLNENHTDAAYSTFKIHKIIMPCDWKYDLNDNLNFPEDLKNIPCHSVFFNYWDYCQAMNYFGSVTEIFKPNIQKSFQIFKTNFIPSEEEKKFLPLALFHSKFHFPWVFSWTLEFTSDPIPVFRRKYRVKWWDKYKIPSNLYPPNILTRIKEQNSKIQKLNQTRNHTPETTFFLAQKSKMLAMLA

Secondary structure (DSSP, 8-state):
-HHHHHHHHHHHHHHHTTSEEEEEE-SSTT--S-SEEEEEE-----GGG-SS-TT--BPPPGGGTTSTTTTS-B-HHHHHHHHHHSS--GGG--HHHHHHHHHHHHH----TTGGGS-HHHHHHHHH---EEEEEEEEEE-SSS-EEEEEEEEEE-TTSPPPGGGSHHHHHHHHHHHHHHHHHHHHHHHT-HHHHHHHHHHHHHHHH--